Protein AF-A0A7U6QZ00-F1 (afdb_monomer_lite)

Radius of gyration: 19.32 Å; chains: 1; bounding box: 45×38×60 Å

Foldseek 3Di:
DDADDPVVCVVVVCVQLADQVNVVVVLLQHQDLVNNLVSVVSNQVVFHWDLLLVLVVLLPDDLVRQQVDWFWWFKAFPDPVLNVQGDRDTDIDGVSCSNVFKDFAAQPGWQQFDDPPPDGDTDGRRPPQWMKGFPVSRQTWHADPVRWIKGWIFIGRDPDPPDPGDRTTIMIITTDPVRSVVVSSVSSVSSNSSSNVVVVVCVVCVVVD

Organism: NCBI:txid157687

pLDDT: mean 84.58, std 12.13, range [50.31, 97.0]

Secondary structure (DSSP, 8-state):
-B---HHHHHHTHHHHHH-HHHHHHHHHHB-SHHHHHHHHHHHHHTT--EEHHHHHHHTT--HHHHHT-EEEEEEEESSHHHHTT-----EEEEHHHHHHSEEEPPTT-EEEEEETTTEEEEEETTSTTEEEEESSSS-EEEE-TTS-EEEEEEEEE---TT------EEEEEEEPHHHHHHHHHHHHHHHHHHHHHHHHHHHHTGGG-

Structure (mmCIF, N/CA/C/O backbone):
data_AF-A0A7U6QZ00-F1
#
_entry.id   AF-A0A7U6QZ00-F1
#
loop_
_atom_site.group_PDB
_atom_site.id
_atom_site.type_symbol
_atom_site.label_atom_id
_atom_site.label_alt_id
_atom_site.label_comp_id
_atom_site.label_asym_id
_atom_site.label_entity_id
_atom_site.label_seq_id
_atom_site.pdbx_PDB_ins_code
_atom_site.Cartn_x
_atom_site.Cartn_y
_atom_site.Cartn_z
_atom_site.occupancy
_atom_site.B_iso_or_equiv
_atom_site.auth_seq_id
_atom_site.auth_comp_id
_atom_site.auth_asym_id
_atom_site.auth_atom_id
_atom_site.pdbx_PDB_model_num
ATOM 1 N N . MET A 1 1 ? -17.679 3.542 19.101 1.00 57.22 1 MET A N 1
ATOM 2 C CA . MET A 1 1 ? -16.574 2.602 18.813 1.00 57.22 1 MET A CA 1
ATOM 3 C C . MET A 1 1 ? -17.171 1.221 18.667 1.00 57.22 1 MET A C 1
ATOM 5 O O . MET A 1 1 ? -18.033 0.890 19.473 1.00 57.22 1 MET A O 1
ATOM 9 N N . VAL A 1 2 ? -16.775 0.465 17.644 1.00 63.06 2 VAL A N 1
ATOM 10 C CA . VAL A 1 2 ? -17.360 -0.852 17.359 1.00 63.06 2 VAL A CA 1
ATOM 11 C C . VAL A 1 2 ? -16.279 -1.918 17.501 1.00 63.06 2 VAL A C 1
ATOM 13 O O . VAL A 1 2 ? -15.217 -1.818 16.888 1.00 63.06 2 VAL A O 1
ATOM 16 N N . GLN A 1 3 ? -16.546 -2.940 18.313 1.00 71.12 3 GLN A N 1
ATOM 17 C CA . GLN A 1 3 ? -15.776 -4.178 18.259 1.00 71.12 3 GLN A CA 1
ATOM 18 C C . GLN A 1 3 ? -16.223 -4.947 17.020 1.00 71.12 3 GLN A C 1
ATOM 20 O O . GLN A 1 3 ? -17.424 -5.104 16.791 1.00 71.12 3 GLN A O 1
ATOM 25 N N . LEU A 1 4 ? -15.275 -5.414 16.212 1.00 73.19 4 LEU A N 1
ATOM 26 C CA . LEU A 1 4 ? -15.616 -6.054 14.949 1.00 73.19 4 LEU A CA 1
ATOM 27 C C . LEU A 1 4 ? -16.419 -7.345 15.177 1.00 73.19 4 LEU A C 1
ATOM 29 O O . LEU A 1 4 ? -15.877 -8.342 15.661 1.00 73.19 4 LEU A O 1
ATOM 33 N N . ASN A 1 5 ? -17.696 -7.342 14.789 1.00 75.62 5 ASN A N 1
ATOM 34 C CA . ASN A 1 5 ? -18.523 -8.542 14.774 1.00 75.62 5 ASN A CA 1
ATOM 35 C C . ASN A 1 5 ? -18.329 -9.277 13.438 1.00 75.62 5 ASN A C 1
ATOM 37 O O . ASN A 1 5 ? -18.826 -8.853 12.395 1.00 75.62 5 ASN A O 1
ATOM 41 N N . VAL A 1 6 ? -17.575 -10.376 13.485 1.00 68.50 6 VAL A N 1
ATOM 42 C CA . VAL A 1 6 ? -17.212 -11.181 12.310 1.00 68.50 6 VAL A CA 1
ATOM 43 C C . VAL A 1 6 ? -18.435 -11.807 11.641 1.00 68.50 6 VAL A C 1
ATOM 45 O O . VAL A 1 6 ? -18.451 -11.910 10.417 1.00 68.50 6 VAL A O 1
ATOM 48 N N . ASP A 1 7 ? -19.461 -12.177 12.407 1.00 68.94 7 ASP A N 1
ATOM 49 C CA . ASP A 1 7 ? -20.672 -12.791 11.856 1.00 68.94 7 ASP A CA 1
ATOM 50 C C . ASP A 1 7 ? -21.498 -11.757 11.080 1.00 68.94 7 ASP A C 1
ATOM 52 O O . ASP A 1 7 ? -21.870 -12.002 9.934 1.00 68.94 7 ASP A O 1
ATOM 56 N N . TYR A 1 8 ? -21.649 -10.547 11.630 1.00 69.31 8 TYR A N 1
ATOM 57 C CA . TYR A 1 8 ? -22.293 -9.427 10.930 1.00 69.31 8 TYR A CA 1
ATOM 58 C C . TYR A 1 8 ? -21.548 -9.037 9.646 1.00 69.31 8 TYR A C 1
ATOM 60 O O . TYR A 1 8 ? -22.165 -8.818 8.604 1.00 69.31 8 TYR A O 1
ATOM 68 N N . LEU A 1 9 ? -20.212 -8.977 9.691 1.00 71.00 9 LEU A N 1
ATOM 69 C CA . LEU A 1 9 ? -19.425 -8.706 8.489 1.00 71.00 9 LEU A CA 1
ATOM 70 C C . LEU A 1 9 ? -19.499 -9.821 7.466 1.00 71.00 9 LEU A C 1
ATOM 72 O O . LEU A 1 9 ? -19.384 -9.538 6.285 1.00 71.00 9 LEU A O 1
ATOM 76 N N . ARG A 1 10 ? -19.665 -11.076 7.882 1.00 69.56 10 ARG A N 1
ATOM 77 C CA . ARG A 1 10 ? -19.811 -12.182 6.939 1.00 69.56 10 ARG A CA 1
ATOM 78 C C . ARG A 1 10 ? -21.130 -12.085 6.175 1.00 69.56 10 ARG A C 1
ATOM 80 O O . ARG A 1 10 ? -21.150 -12.388 4.986 1.00 69.56 10 ARG A O 1
ATOM 87 N N . GLU A 1 11 ? -22.194 -11.646 6.840 1.00 74.31 11 GLU A N 1
ATOM 88 C CA . GLU A 1 11 ? -23.520 -11.445 6.241 1.00 74.31 11 GLU A CA 1
ATOM 89 C C . GLU A 1 11 ? -23.586 -10.202 5.340 1.00 74.31 11 GLU A C 1
ATOM 91 O O . GLU A 1 11 ? -24.318 -10.209 4.356 1.00 74.31 11 GLU A O 1
ATOM 96 N N . ASN A 1 12 ? -22.767 -9.180 5.616 1.00 74.94 12 ASN A N 1
ATOM 97 C CA . ASN A 1 12 ? -22.705 -7.924 4.851 1.00 74.94 12 ASN A CA 1
ATOM 98 C C . ASN A 1 12 ? -21.363 -7.745 4.114 1.00 74.94 12 ASN A C 1
ATOM 100 O O . ASN A 1 12 ? -20.949 -6.630 3.799 1.00 74.94 12 ASN A O 1
ATOM 104 N N . ALA A 1 13 ? -20.651 -8.848 3.859 1.00 75.38 13 ALA A N 1
ATOM 105 C CA . ALA A 1 13 ? -19.271 -8.832 3.371 1.00 75.38 13 ALA A CA 1
ATOM 106 C C . ALA A 1 13 ? -19.144 -8.109 2.031 1.00 75.38 13 ALA A C 1
ATOM 108 O O . ALA A 1 13 ? -18.195 -7.366 1.815 1.00 75.38 13 ALA A O 1
ATOM 109 N N . GLU A 1 14 ? -20.110 -8.309 1.138 1.00 75.56 14 GLU A N 1
ATOM 110 C CA . GLU A 1 14 ? -20.106 -7.679 -0.178 1.00 75.56 14 GLU A CA 1
ATOM 111 C C . GLU A 1 14 ? -20.166 -6.150 -0.065 1.00 75.56 14 GLU A C 1
ATOM 113 O O . GLU A 1 14 ? -19.383 -5.464 -0.715 1.00 75.56 14 GLU A O 1
ATOM 118 N N . GLU A 1 15 ? -20.996 -5.615 0.832 1.00 79.12 15 GLU A N 1
ATOM 119 C CA . GLU A 1 15 ? -21.151 -4.173 1.032 1.00 79.12 15 GLU A CA 1
ATOM 120 C C . GLU A 1 15 ? -19.858 -3.502 1.522 1.00 79.12 15 GLU A C 1
ATOM 122 O O . GLU A 1 15 ? -19.472 -2.464 0.993 1.00 79.12 15 GLU A O 1
ATOM 127 N N . TYR A 1 16 ? -19.170 -4.095 2.501 1.00 79.81 16 TYR A N 1
ATOM 128 C CA . TYR A 1 16 ? -18.003 -3.474 3.144 1.00 79.81 16 TYR A CA 1
ATOM 129 C C . TYR A 1 16 ? -16.652 -3.902 2.556 1.00 79.81 16 TYR A C 1
ATOM 131 O O . TYR A 1 16 ? -15.640 -3.248 2.798 1.00 79.81 16 TYR A O 1
ATOM 139 N N . LEU A 1 17 ? -16.588 -5.015 1.819 1.00 85.00 17 LEU A N 1
ATOM 140 C CA . LEU A 1 17 ? -15.337 -5.537 1.253 1.00 85.00 17 LEU A CA 1
ATOM 141 C C . LEU A 1 17 ? -15.195 -5.297 -0.252 1.00 85.00 17 LEU A C 1
ATOM 143 O O . LEU A 1 17 ? -14.122 -5.574 -0.788 1.00 85.00 17 LEU A O 1
ATOM 147 N N . THR A 1 18 ? -16.213 -4.749 -0.923 1.00 82.25 18 THR A N 1
ATOM 148 C CA . THR A 1 18 ? -16.103 -4.333 -2.333 1.00 82.25 18 THR A CA 1
ATOM 149 C C . THR A 1 18 ? -16.066 -2.815 -2.496 1.00 82.25 18 THR A C 1
ATOM 151 O O . THR A 1 18 ? -15.237 -2.314 -3.252 1.00 82.25 18 THR A O 1
ATOM 154 N N . ASP A 1 19 ? -16.852 -2.078 -1.712 1.00 88.75 19 ASP A N 1
ATOM 155 C CA . ASP A 1 19 ? -16.889 -0.613 -1.711 1.00 88.75 19 ASP A CA 1
ATOM 156 C C . ASP A 1 19 ? -15.707 -0.035 -0.908 1.00 88.75 19 ASP A C 1
ATOM 158 O O . ASP A 1 19 ? -15.452 -0.468 0.218 1.00 88.75 19 ASP A O 1
ATOM 162 N N . ASP A 1 20 ? -14.930 0.877 -1.498 1.00 88.69 20 ASP A N 1
ATOM 163 C CA . ASP A 1 20 ? -13.754 1.476 -0.846 1.00 88.69 20 ASP A CA 1
ATOM 164 C C . ASP A 1 20 ? -14.140 2.485 0.248 1.00 88.69 20 ASP A C 1
ATOM 166 O O . ASP A 1 20 ? -13.472 2.556 1.281 1.00 88.69 20 ASP A O 1
ATOM 170 N N . GLU A 1 21 ? -15.229 3.236 0.064 1.00 91.00 21 GLU A N 1
ATOM 171 C CA . GLU A 1 21 ? -15.686 4.246 1.021 1.00 91.00 21 GLU A CA 1
ATOM 172 C C . GLU A 1 21 ? -16.219 3.571 2.284 1.00 91.00 21 GLU A C 1
ATOM 174 O O . GLU A 1 21 ? -15.760 3.865 3.391 1.00 91.00 21 GLU A O 1
ATOM 179 N N . LYS A 1 22 ? -17.101 2.576 2.122 1.00 91.38 22 LYS A N 1
ATOM 180 C CA . LYS A 1 22 ? -17.639 1.802 3.253 1.00 91.38 22 LYS A CA 1
ATOM 181 C C . LYS A 1 22 ? -16.560 0.996 3.963 1.00 91.38 22 LYS A C 1
ATOM 183 O O . LYS A 1 22 ? -16.593 0.864 5.188 1.00 91.38 22 LYS A O 1
ATOM 188 N N . PHE A 1 23 ? -15.589 0.467 3.216 1.00 93.81 23 PHE A N 1
ATOM 189 C CA . PHE A 1 23 ? -14.427 -0.197 3.799 1.00 93.81 23 PHE A CA 1
ATOM 190 C C . PHE A 1 23 ? -13.646 0.749 4.712 1.00 93.81 23 PHE A C 1
ATOM 192 O O . PHE A 1 23 ? -13.357 0.389 5.853 1.00 93.81 23 PHE A O 1
ATOM 199 N N . MET A 1 24 ? -13.323 1.953 4.230 1.00 94.56 24 MET A N 1
ATOM 200 C CA . MET A 1 24 ? -12.578 2.949 5.000 1.00 94.56 24 MET A CA 1
ATOM 201 C C . MET A 1 24 ? -13.379 3.432 6.213 1.00 94.56 24 MET A C 1
ATOM 203 O O . MET A 1 24 ? -12.833 3.486 7.315 1.00 94.56 24 MET A O 1
ATOM 207 N N . GLU A 1 25 ? -14.679 3.700 6.059 1.00 92.44 25 GLU A N 1
ATOM 208 C CA . GLU A 1 25 ? -15.564 4.067 7.172 1.00 92.44 25 GLU A CA 1
ATOM 209 C C . GLU A 1 25 ? -15.534 3.006 8.281 1.00 92.44 25 GLU A C 1
ATOM 211 O O . GLU A 1 25 ? -15.294 3.315 9.455 1.00 92.44 25 GLU A O 1
ATOM 216 N N . LEU A 1 26 ? -15.706 1.736 7.907 1.00 92.56 26 LEU A N 1
ATOM 217 C CA . LEU A 1 26 ? -15.643 0.626 8.845 1.00 92.56 26 LEU A CA 1
ATOM 218 C C . LEU A 1 26 ? -14.251 0.513 9.480 1.00 92.56 26 LEU A C 1
ATOM 220 O O . LEU A 1 26 ? -14.158 0.387 10.702 1.00 92.56 26 LEU A O 1
ATOM 224 N N . LEU A 1 27 ? -13.179 0.604 8.688 1.00 94.62 27 LEU A N 1
ATOM 225 C CA . LEU A 1 27 ? -11.790 0.511 9.146 1.00 94.62 27 LEU A CA 1
ATOM 226 C C . LEU A 1 27 ? -11.483 1.529 10.253 1.00 94.62 27 LEU A C 1
ATOM 228 O O . LEU A 1 27 ? -10.880 1.165 11.265 1.00 94.62 27 LEU A O 1
ATOM 232 N N . TYR A 1 28 ? -11.962 2.769 10.113 1.00 93.06 28 TYR A N 1
ATOM 233 C CA . TYR A 1 28 ? -11.775 3.832 11.109 1.00 93.06 28 TYR A CA 1
ATOM 234 C C . TYR A 1 28 ? -12.788 3.804 12.270 1.00 93.06 28 TYR A C 1
ATOM 236 O O . TYR A 1 28 ? -12.659 4.563 13.234 1.00 93.06 28 TYR A O 1
ATOM 244 N N . SER A 1 29 ? -13.788 2.918 12.225 1.00 90.38 29 SER A N 1
ATOM 245 C CA . SER A 1 29 ? -14.754 2.713 13.317 1.00 90.38 29 SER A CA 1
ATOM 246 C C . SER A 1 29 ? -14.315 1.660 14.348 1.00 90.38 29 SER A C 1
ATOM 248 O O . SER A 1 29 ? -14.825 1.647 15.481 1.00 90.38 29 SER A O 1
ATOM 250 N N . ILE A 1 30 ? -13.371 0.790 13.962 1.00 91.38 30 ILE A N 1
ATOM 251 C CA . ILE A 1 30 ? -12.906 -0.345 14.763 1.00 91.38 30 ILE A CA 1
ATOM 252 C C . ILE A 1 30 ? -12.019 0.133 15.909 1.00 91.38 30 ILE A C 1
ATOM 254 O O . ILE A 1 30 ? -11.027 0.831 15.708 1.00 91.38 30 ILE A O 1
ATOM 258 N N . SER A 1 31 ? -12.349 -0.291 17.124 1.00 87.50 31 SER A N 1
ATOM 259 C CA . SER A 1 31 ? -11.638 0.142 18.329 1.00 87.50 31 SER A CA 1
ATOM 260 C C . SER A 1 31 ? -10.407 -0.676 18.681 1.00 87.50 31 SER A C 1
ATOM 262 O O . SER A 1 31 ? -9.592 -0.210 19.466 1.00 87.50 31 SER A O 1
ATOM 264 N N . ASP A 1 32 ? -10.292 -1.904 18.179 1.00 91.00 32 ASP A N 1
ATOM 265 C CA . ASP A 1 32 ? -9.242 -2.832 18.582 1.00 91.00 32 ASP A CA 1
ATOM 266 C C . ASP A 1 32 ? -8.341 -3.243 17.413 1.00 91.00 32 ASP A C 1
ATOM 268 O O . ASP A 1 32 ? -8.775 -3.441 16.276 1.00 91.00 32 ASP A O 1
ATOM 272 N N . ARG A 1 33 ? -7.053 -3.412 17.718 1.00 94.62 33 ARG A N 1
ATOM 273 C CA . ARG A 1 33 ? -6.019 -3.784 16.748 1.00 94.62 33 ARG A CA 1
ATOM 274 C C . ARG A 1 33 ? -6.332 -5.094 16.011 1.00 94.62 33 ARG A C 1
ATOM 276 O O . ARG A 1 33 ? -6.051 -5.213 14.821 1.00 94.62 33 ARG A O 1
ATOM 283 N N . SER A 1 34 ? -6.916 -6.077 16.706 1.00 93.44 34 SER A N 1
ATOM 284 C CA . SER A 1 34 ? -7.238 -7.386 16.118 1.00 93.44 34 SER A CA 1
ATOM 285 C C . SER A 1 34 ? -8.376 -7.289 15.101 1.00 93.44 34 SER A C 1
ATOM 287 O O . SER A 1 34 ? -8.338 -7.964 14.074 1.00 93.44 34 SER A O 1
ATOM 289 N N . GLY A 1 35 ? -9.370 -6.438 15.349 1.00 93.12 35 GLY A N 1
ATOM 290 C CA . GLY A 1 35 ? -10.429 -6.119 14.401 1.00 93.12 35 GLY A CA 1
ATOM 291 C C . GLY A 1 35 ? -9.871 -5.500 13.121 1.00 93.12 35 GLY A C 1
ATOM 292 O O . GLY A 1 35 ? -10.202 -5.969 12.035 1.00 93.12 35 GLY A O 1
ATOM 293 N N . ILE A 1 36 ? -8.961 -4.526 13.236 1.00 95.62 36 ILE A N 1
ATOM 294 C CA . ILE A 1 36 ? -8.294 -3.900 12.078 1.00 95.62 36 ILE A CA 1
ATOM 295 C C . ILE A 1 36 ? -7.559 -4.963 11.253 1.00 95.62 36 ILE A C 1
ATOM 297 O O . ILE A 1 36 ? -7.750 -5.060 10.041 1.00 95.62 36 ILE A O 1
ATOM 301 N N . GLU A 1 37 ? -6.772 -5.816 11.912 1.00 95.88 37 GLU A N 1
ATOM 302 C CA . GLU A 1 37 ? -6.063 -6.919 11.259 1.00 95.88 37 GLU A CA 1
ATOM 303 C C . GLU A 1 37 ? -7.018 -7.871 10.520 1.00 95.88 37 GLU A C 1
ATOM 305 O O . GLU A 1 37 ? -6.770 -8.240 9.369 1.00 95.88 37 GLU A O 1
ATOM 310 N N . LYS A 1 38 ? -8.120 -8.274 11.165 1.00 93.44 38 LYS A N 1
ATOM 311 C CA . LYS A 1 38 ? -9.126 -9.165 10.569 1.00 93.44 38 LYS A CA 1
ATOM 312 C C . LYS A 1 38 ? -9.790 -8.530 9.353 1.00 93.44 38 LYS A C 1
ATOM 314 O O . LYS A 1 38 ? -9.920 -9.207 8.336 1.00 93.44 38 LYS A O 1
ATOM 319 N N . LEU A 1 39 ? -10.171 -7.256 9.437 1.00 93.94 39 LEU A N 1
ATOM 320 C CA . LEU A 1 39 ? -10.816 -6.551 8.333 1.00 93.94 39 LEU A CA 1
ATOM 321 C C . LEU A 1 39 ? -9.873 -6.414 7.129 1.00 93.94 39 LEU A C 1
ATOM 323 O O . LEU A 1 39 ? -10.275 -6.719 6.008 1.00 93.94 39 LEU A O 1
ATOM 327 N N . LEU A 1 40 ? -8.606 -6.049 7.353 1.00 95.06 40 LEU A N 1
ATOM 328 C CA . LEU A 1 40 ? -7.596 -5.994 6.290 1.00 95.06 40 LEU A CA 1
ATOM 329 C C . LEU A 1 40 ? -7.418 -7.363 5.618 1.00 95.06 40 LEU A C 1
ATOM 331 O O . LEU A 1 40 ? -7.437 -7.461 4.392 1.00 95.06 40 LEU A O 1
ATOM 335 N N . LYS A 1 41 ? -7.307 -8.439 6.408 1.00 92.31 41 LYS A N 1
ATOM 336 C CA . LYS A 1 41 ? -7.224 -9.814 5.886 1.00 92.31 41 LYS A CA 1
ATOM 337 C C . LYS A 1 41 ? -8.447 -10.184 5.048 1.00 92.31 41 LYS A C 1
ATOM 339 O O . LYS A 1 41 ? -8.287 -10.749 3.970 1.00 92.31 41 LYS A O 1
ATOM 344 N N . MET A 1 42 ? -9.652 -9.862 5.518 1.00 91.12 42 MET A N 1
ATOM 345 C CA . MET A 1 42 ? -10.892 -10.112 4.777 1.00 91.12 42 MET A CA 1
ATOM 346 C C . MET A 1 42 ? -10.927 -9.343 3.455 1.00 91.12 42 MET A C 1
ATOM 348 O O . MET A 1 42 ? -11.224 -9.949 2.427 1.00 91.12 42 MET A O 1
ATOM 352 N N . ARG A 1 43 ? -10.549 -8.056 3.457 1.00 92.69 43 ARG A N 1
ATOM 353 C CA . ARG A 1 43 ? -10.457 -7.234 2.239 1.00 92.69 43 ARG A CA 1
ATOM 354 C C . ARG A 1 43 ? -9.531 -7.890 1.220 1.00 92.69 43 ARG A C 1
ATOM 356 O O . ARG A 1 43 ? -9.965 -8.169 0.107 1.00 92.69 43 ARG A O 1
ATOM 363 N N . PHE A 1 44 ? -8.321 -8.264 1.630 1.00 92.25 44 PHE A N 1
ATOM 364 C CA . PHE A 1 44 ? -7.371 -8.949 0.754 1.00 92.25 44 PHE A CA 1
ATOM 365 C C . PHE A 1 44 ? -7.895 -10.288 0.213 1.00 92.25 44 PHE A C 1
ATOM 367 O O . PHE A 1 44 ? -7.816 -10.532 -0.989 1.00 92.25 44 PHE A O 1
ATOM 374 N N . ILE A 1 45 ? -8.456 -11.151 1.068 1.00 89.38 45 ILE A N 1
ATOM 375 C CA . ILE A 1 45 ? -8.958 -12.480 0.664 1.00 89.38 45 ILE A CA 1
ATOM 376 C C . ILE A 1 45 ? -10.160 -12.367 -0.285 1.00 89.38 45 ILE A C 1
ATOM 378 O O . ILE A 1 45 ? -10.305 -13.194 -1.183 1.00 89.38 45 ILE A O 1
ATOM 382 N N . SER A 1 46 ? -10.993 -11.336 -0.124 1.00 88.88 46 SER A N 1
ATOM 383 C CA . SER A 1 46 ? -12.108 -11.045 -1.036 1.00 88.88 46 SER A CA 1
ATOM 384 C C . SER A 1 46 ? -11.666 -10.494 -2.402 1.00 88.88 46 SER A C 1
ATOM 386 O O . SER A 1 46 ? -12.490 -10.346 -3.299 1.00 88.88 46 SER A O 1
ATOM 388 N N . GLY A 1 47 ? -10.370 -10.207 -2.582 1.00 88.94 47 GLY A N 1
ATOM 389 C CA . GLY A 1 47 ? -9.819 -9.585 -3.789 1.00 88.94 47 GLY A CA 1
ATOM 390 C C . GLY A 1 47 ? -9.915 -8.057 -3.804 1.00 88.94 47 GLY A C 1
ATOM 391 O O . GLY A 1 47 ? -9.481 -7.433 -4.775 1.00 88.94 47 GLY A O 1
ATOM 392 N N . GLY A 1 48 ? -10.448 -7.458 -2.737 1.00 91.06 48 GLY A N 1
ATOM 393 C CA . GLY A 1 48 ? -10.488 -6.017 -2.538 1.00 91.06 48 GLY A CA 1
ATOM 394 C C . GLY A 1 48 ? -9.089 -5.424 -2.367 1.00 91.06 48 GLY A C 1
ATOM 395 O O . GLY A 1 48 ? -8.174 -6.052 -1.827 1.00 91.06 48 GLY A O 1
ATOM 396 N N . ALA A 1 49 ? -8.927 -4.190 -2.836 1.00 93.69 49 ALA A N 1
ATOM 397 C CA . ALA A 1 49 ? -7.709 -3.423 -2.632 1.00 93.69 49 ALA A CA 1
ATOM 398 C C . ALA A 1 49 ? -7.708 -2.733 -1.263 1.00 93.69 49 ALA A C 1
ATOM 400 O O . ALA A 1 49 ? -8.769 -2.413 -0.728 1.00 93.69 49 ALA A O 1
ATOM 401 N N . VAL A 1 50 ? -6.518 -2.481 -0.719 1.00 96.12 50 VAL A N 1
ATOM 402 C CA . VAL A 1 50 ? -6.331 -1.599 0.440 1.00 96.12 50 VAL A CA 1
ATOM 403 C C . VAL A 1 50 ? -5.662 -0.302 -0.045 1.00 96.12 50 VAL A C 1
ATOM 405 O O . VAL A 1 50 ? -4.508 -0.367 -0.487 1.00 96.12 50 VAL A O 1
ATOM 408 N N . PRO A 1 51 ? -6.343 0.861 0.013 1.00 95.81 51 PRO A N 1
ATOM 409 C CA . PRO A 1 51 ? -5.841 2.123 -0.534 1.00 95.81 51 PRO A CA 1
ATOM 410 C C . PRO A 1 51 ? -4.794 2.748 0.399 1.00 95.81 51 PRO A C 1
ATOM 412 O O . PRO A 1 51 ? -5.094 3.579 1.258 1.00 95.81 51 PRO A O 1
ATOM 415 N N . LEU A 1 52 ? -3.535 2.320 0.260 1.00 97.00 52 LEU A N 1
ATOM 416 C CA . LEU A 1 52 ? -2.460 2.667 1.193 1.00 97.00 52 LEU A CA 1
ATOM 417 C C . LEU A 1 52 ? -2.279 4.179 1.337 1.00 97.00 52 LEU A C 1
ATOM 419 O O . LEU A 1 52 ? -2.149 4.670 2.455 1.00 97.00 52 LEU A O 1
ATOM 423 N N . ARG A 1 53 ? -2.273 4.931 0.231 1.00 96.19 53 ARG A N 1
ATOM 424 C CA . ARG A 1 53 ? -2.039 6.380 0.280 1.00 96.19 53 ARG A CA 1
ATOM 425 C C . ARG A 1 53 ? -3.137 7.112 1.041 1.00 96.19 53 ARG A C 1
ATOM 427 O O . ARG A 1 53 ? -2.832 8.048 1.777 1.00 96.19 53 ARG A O 1
ATOM 434 N N . ASP A 1 54 ? -4.381 6.689 0.874 1.00 95.88 54 ASP A N 1
ATOM 435 C CA . ASP A 1 54 ? -5.515 7.316 1.549 1.00 95.88 54 ASP A CA 1
ATOM 436 C C . ASP A 1 54 ? -5.472 7.014 3.045 1.00 95.88 54 ASP A C 1
ATOM 438 O O . ASP A 1 54 ? -5.621 7.926 3.854 1.00 95.88 54 ASP A O 1
ATOM 442 N N . ILE A 1 55 ? -5.105 5.781 3.418 1.00 96.44 55 ILE A N 1
ATOM 443 C CA . ILE A 1 55 ? -4.845 5.435 4.819 1.00 96.44 55 ILE A CA 1
ATOM 444 C C . ILE A 1 55 ? -3.760 6.337 5.413 1.00 96.44 55 ILE A C 1
ATOM 446 O O . ILE A 1 55 ? -3.952 6.894 6.492 1.00 96.44 55 ILE A O 1
ATOM 450 N N . LEU A 1 56 ? -2.631 6.526 4.717 1.00 96.12 56 LEU A N 1
ATOM 451 C CA . LEU A 1 56 ? -1.551 7.391 5.205 1.00 96.12 56 LEU A CA 1
ATOM 452 C C . LEU A 1 56 ? -2.034 8.833 5.429 1.00 96.12 56 LEU A C 1
ATOM 454 O O . LEU A 1 56 ? -1.682 9.430 6.448 1.00 96.12 56 LEU A O 1
ATOM 458 N N . LYS A 1 57 ? -2.865 9.378 4.531 1.00 94.94 57 LYS A N 1
ATOM 459 C CA . LYS A 1 57 ? -3.419 10.741 4.645 1.00 94.94 57 LYS A CA 1
ATOM 460 C C . LYS A 1 57 ? -4.320 10.931 5.859 1.00 94.94 57 LYS A C 1
ATOM 462 O O . LYS A 1 57 ? -4.304 11.999 6.464 1.00 94.94 57 LYS A O 1
ATOM 467 N N . GLU A 1 58 ? -5.042 9.893 6.255 1.00 93.00 58 GLU A N 1
ATOM 468 C CA . GLU A 1 58 ? -5.911 9.938 7.429 1.00 93.00 58 GLU A CA 1
ATOM 469 C C . GLU A 1 58 ? -5.137 9.859 8.752 1.00 93.00 58 GLU A C 1
ATOM 471 O O . GLU A 1 58 ? -5.649 10.253 9.793 1.00 93.00 58 GLU A O 1
ATOM 476 N N . THR A 1 59 ? -3.892 9.378 8.766 1.00 84.12 59 THR A N 1
ATOM 477 C CA . THR A 1 59 ? -3.191 9.031 10.023 1.00 84.12 59 THR A CA 1
ATOM 478 C C . THR A 1 59 ? -2.572 10.211 10.775 1.00 84.12 59 THR A C 1
ATOM 480 O O . THR A 1 59 ? -1.976 10.021 11.836 1.00 84.12 59 THR A O 1
ATOM 483 N N . TRP A 1 60 ? -2.739 11.433 10.252 1.00 86.06 60 TRP A N 1
ATOM 484 C CA . TRP A 1 60 ? -2.191 12.691 10.786 1.00 86.06 60 TRP A CA 1
ATOM 485 C C . TRP A 1 60 ? -0.664 12.708 10.970 1.00 86.06 60 TRP A C 1
ATOM 487 O O . TRP A 1 60 ? -0.141 13.605 11.629 1.00 86.06 60 TRP A O 1
ATOM 497 N N . LYS A 1 61 ? 0.055 11.734 10.401 1.00 92.69 61 LYS A N 1
ATOM 498 C CA . LYS A 1 61 ? 1.519 11.702 10.405 1.00 92.69 61 LYS A CA 1
ATOM 499 C C . LYS A 1 61 ? 2.073 12.715 9.414 1.00 92.69 61 LYS A C 1
ATOM 501 O O . LYS A 1 61 ? 1.527 12.893 8.323 1.00 92.69 61 LYS A O 1
ATOM 506 N N . THR A 1 62 ? 3.187 13.343 9.764 1.00 94.19 62 THR A N 1
ATOM 507 C CA . THR A 1 62 ? 3.913 14.202 8.831 1.00 94.19 62 THR A CA 1
ATOM 508 C C . THR A 1 62 ? 4.675 13.375 7.800 1.00 94.19 62 THR A C 1
ATOM 510 O O . THR A 1 62 ? 4.959 12.186 7.980 1.00 94.19 62 THR A O 1
ATOM 513 N N . LYS A 1 63 ? 5.065 14.027 6.703 1.00 94.06 63 LYS A N 1
ATOM 514 C CA . LYS A 1 63 ? 5.929 13.421 5.687 1.00 94.06 63 LYS A CA 1
ATOM 515 C C . LYS A 1 63 ? 7.243 12.918 6.292 1.00 94.06 63 LYS A C 1
ATOM 517 O O . LYS A 1 63 ? 7.725 11.855 5.907 1.00 94.06 63 LYS A O 1
ATOM 522 N N . GLU A 1 64 ? 7.820 13.672 7.223 1.00 94.75 64 GLU A N 1
ATOM 523 C CA . GLU A 1 64 ? 9.080 13.347 7.892 1.00 94.75 64 GLU A CA 1
ATOM 524 C C . GLU A 1 64 ? 8.935 12.111 8.782 1.00 94.75 64 GLU A C 1
ATOM 526 O O . GLU A 1 64 ? 9.799 11.237 8.754 1.00 94.75 64 GLU A O 1
ATOM 531 N N . GLU A 1 65 ? 7.826 11.991 9.519 1.00 94.81 65 GLU A N 1
ATOM 532 C CA . GLU A 1 65 ? 7.520 10.786 10.297 1.00 94.81 65 GLU A CA 1
ATOM 533 C C . GLU A 1 65 ? 7.387 9.564 9.380 1.00 94.81 65 GLU A C 1
ATOM 535 O O . GLU A 1 65 ? 7.997 8.525 9.634 1.00 94.81 65 GLU A O 1
ATOM 540 N N . LEU A 1 66 ? 6.655 9.706 8.270 1.00 95.50 66 LEU A N 1
ATOM 541 C CA . LEU A 1 66 ? 6.450 8.639 7.287 1.00 95.50 66 LEU A CA 1
ATOM 542 C C . LEU A 1 66 ? 7.729 8.256 6.528 1.00 95.50 66 LEU A C 1
ATOM 544 O O . LEU A 1 66 ? 7.845 7.126 6.061 1.00 95.50 66 LEU A O 1
ATOM 548 N N . ALA A 1 67 ? 8.715 9.147 6.415 1.00 95.00 67 ALA A N 1
ATOM 549 C CA . ALA A 1 67 ? 9.986 8.844 5.753 1.00 95.00 67 ALA A CA 1
ATOM 550 C C . ALA A 1 67 ? 10.824 7.794 6.508 1.00 95.00 67 ALA A C 1
ATOM 552 O O . ALA A 1 67 ? 11.656 7.120 5.895 1.00 95.00 67 ALA A O 1
ATOM 553 N N . ASN A 1 68 ? 10.590 7.631 7.815 1.00 93.12 68 ASN A N 1
ATOM 554 C CA . ASN A 1 68 ? 11.281 6.645 8.650 1.00 93.12 68 ASN A CA 1
ATOM 555 C C . ASN A 1 68 ? 10.727 5.223 8.488 1.00 93.12 68 ASN A C 1
ATOM 557 O O . ASN A 1 68 ? 11.400 4.260 8.852 1.00 93.12 68 ASN A O 1
ATOM 561 N N . TYR A 1 69 ? 9.527 5.082 7.922 1.00 92.75 69 TYR A N 1
ATOM 562 C CA . TYR A 1 69 ? 8.910 3.790 7.651 1.00 92.75 69 TYR A CA 1
ATOM 563 C C . TYR A 1 69 ? 9.109 3.422 6.189 1.00 92.75 69 TYR A C 1
ATOM 565 O O . TYR A 1 69 ? 8.754 4.178 5.284 1.00 92.75 69 TYR A O 1
ATOM 573 N N . LYS A 1 70 ? 9.686 2.247 5.954 1.00 94.25 70 LYS A N 1
ATOM 574 C CA . LYS A 1 70 ? 10.002 1.748 4.619 1.00 94.25 70 LYS A CA 1
ATOM 575 C C . LYS A 1 70 ? 9.578 0.296 4.514 1.00 94.25 70 LYS A C 1
ATOM 577 O O . LYS A 1 70 ? 9.737 -0.435 5.487 1.00 94.25 70 LYS A O 1
ATOM 582 N N . PHE A 1 71 ? 9.114 -0.115 3.339 1.00 92.56 71 PHE A N 1
ATOM 583 C CA . PHE A 1 71 ? 9.029 -1.536 3.014 1.00 92.56 71 PHE A CA 1
ATOM 584 C C . PHE A 1 71 ? 10.024 -1.905 1.925 1.00 92.56 71 PHE A C 1
ATOM 586 O O . PHE A 1 71 ? 10.373 -1.094 1.059 1.00 92.56 71 PHE A O 1
ATOM 593 N N . LYS A 1 72 ? 10.470 -3.153 1.971 1.00 94.56 72 LYS A N 1
ATOM 594 C CA . LYS A 1 72 ? 11.310 -3.758 0.950 1.00 94.56 72 LYS A CA 1
ATOM 595 C C . LYS A 1 72 ? 10.449 -4.358 -0.141 1.00 94.56 72 LYS A C 1
ATOM 597 O O . LYS A 1 72 ? 9.452 -5.013 0.143 1.00 94.56 72 LYS A O 1
ATOM 602 N N . PHE A 1 73 ? 10.839 -4.168 -1.390 1.00 93.12 73 PHE A N 1
ATOM 603 C CA . PHE A 1 73 ? 10.113 -4.717 -2.526 1.00 93.12 73 PHE A CA 1
ATOM 604 C C . PHE A 1 73 ? 11.053 -5.044 -3.688 1.00 93.12 73 PHE A C 1
ATOM 606 O O . PHE A 1 73 ? 12.197 -4.592 -3.732 1.00 93.12 73 PHE A O 1
ATOM 613 N N . ARG A 1 74 ? 10.551 -5.824 -4.643 1.00 92.31 74 ARG A N 1
ATOM 614 C CA . ARG A 1 74 ? 11.158 -6.032 -5.964 1.00 92.31 74 ARG A CA 1
ATOM 615 C C . ARG A 1 74 ? 10.207 -5.534 -7.040 1.00 92.31 74 ARG A C 1
ATOM 617 O O . ARG A 1 74 ? 8.991 -5.682 -6.893 1.00 92.31 74 ARG A O 1
ATOM 624 N N . LYS A 1 75 ? 10.748 -4.959 -8.116 1.00 89.75 75 LYS A N 1
ATOM 625 C CA . LYS A 1 75 ? 9.947 -4.543 -9.274 1.00 89.75 75 LYS A CA 1
ATOM 626 C C . LYS A 1 75 ? 9.962 -5.617 -10.355 1.00 89.75 75 LYS A C 1
ATOM 628 O O . LYS A 1 75 ? 11.010 -6.186 -10.646 1.00 89.75 75 LYS A O 1
ATOM 633 N N . TYR A 1 76 ? 8.808 -5.809 -10.974 1.00 89.31 76 TYR A N 1
ATOM 634 C CA . TYR A 1 76 ? 8.598 -6.693 -12.113 1.00 89.31 76 TYR A CA 1
ATOM 635 C C . TYR A 1 76 ? 7.934 -5.905 -13.238 1.00 89.31 76 TYR A C 1
ATOM 637 O O . TYR A 1 76 ? 7.050 -5.096 -12.958 1.00 89.31 76 TYR A O 1
ATOM 645 N N . GLY A 1 77 ? 8.377 -6.088 -14.477 1.00 87.62 77 GLY A N 1
ATOM 646 C CA . GLY A 1 77 ? 7.768 -5.485 -15.657 1.00 87.62 77 GLY A CA 1
ATOM 647 C C . GLY A 1 77 ? 6.541 -6.281 -16.090 1.00 87.62 77 GLY A C 1
ATOM 648 O O . GLY A 1 77 ? 6.571 -7.510 -16.159 1.00 87.62 77 GLY A O 1
ATOM 649 N N . ASP A 1 78 ? 5.442 -5.600 -16.398 1.00 85.62 78 ASP A N 1
ATOM 650 C CA . ASP A 1 78 ? 4.201 -6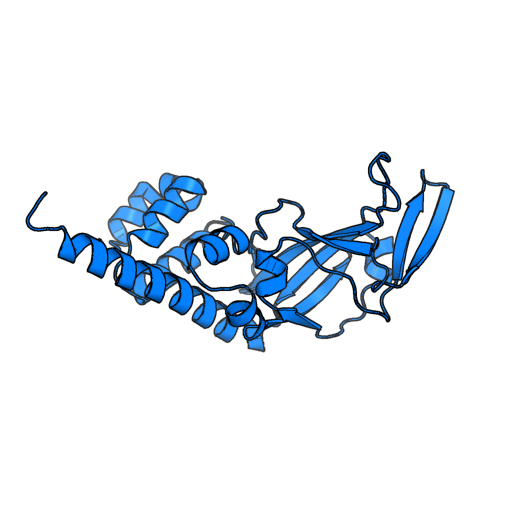.285 -16.763 1.00 85.62 78 ASP A CA 1
ATOM 651 C C . ASP A 1 78 ? 4.221 -6.751 -18.238 1.00 85.62 78 ASP A C 1
ATOM 653 O O . ASP A 1 78 ? 3.665 -7.804 -18.568 1.00 85.62 78 ASP A O 1
ATOM 657 N N . LYS A 1 79 ? 4.900 -6.018 -19.129 1.00 83.12 79 LYS A N 1
ATOM 658 C CA . LYS A 1 79 ? 5.049 -6.307 -20.569 1.00 83.12 79 LYS A CA 1
ATOM 659 C C . LYS A 1 79 ? 6.437 -6.859 -20.926 1.00 83.12 79 LYS A C 1
ATOM 661 O O . LYS A 1 79 ? 7.387 -6.648 -20.181 1.00 83.12 79 LYS A O 1
ATOM 666 N N . PRO A 1 80 ? 6.603 -7.536 -22.082 1.00 78.75 80 PRO A N 1
ATOM 667 C CA . PRO A 1 80 ? 7.881 -8.143 -22.474 1.00 78.75 80 PRO A CA 1
ATOM 668 C C . PRO A 1 80 ? 9.091 -7.197 -22.456 1.00 78.75 80 PRO A C 1
ATOM 670 O O . PRO A 1 80 ? 10.121 -7.558 -21.905 1.00 78.75 80 PRO A O 1
ATOM 673 N N . ASN A 1 81 ? 8.955 -5.982 -22.988 1.00 72.88 81 ASN A N 1
ATOM 674 C CA . ASN A 1 81 ? 10.013 -4.966 -22.974 1.00 72.88 81 ASN A CA 1
ATOM 675 C C . ASN A 1 81 ? 10.312 -4.441 -21.558 1.00 72.88 81 ASN A C 1
ATOM 677 O O . ASN A 1 81 ? 11.450 -4.136 -21.227 1.00 72.88 81 ASN A O 1
ATOM 681 N N . GLU A 1 82 ? 9.301 -4.363 -20.694 1.00 76.94 82 GLU A N 1
ATOM 682 C CA . GLU A 1 82 ? 9.469 -3.957 -19.296 1.00 76.94 82 GLU A CA 1
ATOM 683 C C . GLU A 1 82 ? 10.159 -5.060 -18.480 1.00 76.94 82 GLU A C 1
ATOM 685 O O . GLU A 1 82 ? 10.938 -4.750 -17.577 1.00 76.94 82 GLU A O 1
ATOM 690 N N . LYS A 1 83 ? 9.928 -6.338 -18.819 1.00 77.19 83 LYS A N 1
ATOM 691 C CA . LYS A 1 83 ? 10.594 -7.492 -18.190 1.00 77.19 83 LYS A CA 1
ATOM 692 C C . LYS A 1 83 ? 12.106 -7.481 -18.384 1.00 77.19 83 LYS A C 1
ATOM 694 O O . LYS A 1 83 ? 12.830 -7.909 -17.497 1.00 77.19 83 LYS A O 1
ATOM 699 N N . GLU A 1 84 ? 12.596 -6.937 -19.496 1.00 71.31 84 GLU A N 1
ATOM 700 C CA . GLU A 1 84 ? 14.039 -6.748 -19.722 1.00 71.31 84 GLU A CA 1
ATOM 701 C C . GLU A 1 84 ? 14.671 -5.771 -18.718 1.00 71.31 84 GLU A C 1
ATOM 703 O O . GLU A 1 84 ? 15.884 -5.777 -18.520 1.00 71.31 84 GLU A O 1
ATOM 708 N N . THR A 1 85 ? 13.854 -4.946 -18.056 1.00 70.38 85 THR A N 1
ATOM 709 C CA . THR A 1 85 ? 14.298 -4.004 -17.020 1.00 70.38 85 THR A CA 1
ATOM 710 C C . THR A 1 85 ? 14.162 -4.565 -15.600 1.00 70.38 85 THR A C 1
ATOM 712 O O . THR A 1 85 ? 14.418 -3.840 -14.632 1.00 70.38 85 THR A O 1
ATOM 715 N N . GLU A 1 86 ? 13.708 -5.812 -15.444 1.00 77.81 86 GLU A N 1
ATOM 716 C CA . GLU A 1 86 ? 13.697 -6.506 -14.158 1.00 77.81 86 GLU A CA 1
ATOM 717 C C . GLU A 1 86 ? 15.124 -6.788 -13.711 1.00 77.81 86 GLU A C 1
ATOM 719 O O . GLU A 1 86 ? 15.913 -7.404 -14.421 1.00 77.81 86 GLU A O 1
ATOM 724 N N . ASP A 1 87 ? 15.453 -6.342 -12.507 1.00 73.75 87 ASP A N 1
ATOM 725 C CA . ASP A 1 87 ? 16.802 -6.456 -11.960 1.00 73.75 87 ASP A CA 1
ATOM 726 C C . ASP A 1 87 ? 16.874 -7.399 -10.748 1.00 73.75 87 ASP A C 1
ATOM 728 O O . ASP A 1 87 ? 17.965 -7.715 -10.277 1.00 73.75 87 ASP A O 1
ATOM 732 N N . ASN A 1 88 ? 15.722 -7.876 -10.251 1.00 80.62 88 ASN A N 1
ATOM 733 C CA . ASN A 1 88 ? 15.596 -8.678 -9.028 1.00 80.62 88 ASN A CA 1
ATOM 734 C C . ASN A 1 88 ? 16.252 -8.018 -7.790 1.00 80.62 88 ASN A C 1
ATOM 736 O O . ASN A 1 88 ? 16.575 -8.688 -6.803 1.00 80.62 88 ASN A O 1
ATOM 740 N N . ILE A 1 89 ? 16.452 -6.697 -7.824 1.00 87.81 89 ILE A N 1
ATOM 741 C CA . ILE A 1 89 ? 17.063 -5.935 -6.739 1.00 87.81 89 ILE A CA 1
ATOM 742 C C . ILE A 1 89 ? 15.999 -5.662 -5.679 1.00 87.81 89 ILE A C 1
ATOM 744 O O . ILE A 1 89 ? 14.896 -5.201 -5.974 1.00 87.81 89 ILE A O 1
ATOM 748 N N . VAL A 1 90 ? 16.351 -5.919 -4.418 1.00 91.12 90 VAL A N 1
ATOM 749 C CA . VAL A 1 90 ? 15.532 -5.498 -3.280 1.00 91.12 90 VAL A CA 1
ATOM 750 C C . VAL A 1 90 ? 15.730 -4.006 -3.064 1.00 91.12 90 VAL A C 1
ATOM 752 O O . VAL A 1 90 ? 16.840 -3.545 -2.801 1.00 91.12 90 VAL A O 1
ATOM 755 N N . ARG A 1 91 ? 14.638 -3.257 -3.161 1.00 91.19 91 ARG A N 1
ATOM 756 C CA . ARG A 1 91 ? 14.590 -1.805 -3.004 1.00 91.19 91 ARG A CA 1
ATOM 757 C C . ARG A 1 91 ? 13.800 -1.448 -1.763 1.00 91.19 91 ARG A C 1
ATOM 759 O O . ARG A 1 91 ? 12.938 -2.210 -1.343 1.00 91.19 91 ARG A O 1
ATOM 766 N N . GLU A 1 92 ? 14.075 -0.280 -1.203 1.00 93.56 92 GLU A N 1
ATOM 767 C CA . GLU A 1 92 ? 13.292 0.278 -0.103 1.00 93.56 92 GLU A CA 1
ATOM 768 C C . GLU A 1 92 ? 12.384 1.388 -0.629 1.00 93.56 92 GLU A C 1
ATOM 770 O O . GLU A 1 92 ? 12.859 2.292 -1.319 1.00 93.56 92 GLU A O 1
ATOM 775 N N . LEU A 1 93 ? 11.096 1.339 -0.280 1.00 93.62 93 LEU A N 1
ATOM 776 C CA . LEU A 1 93 ? 10.151 2.421 -0.540 1.00 93.62 93 LEU A CA 1
ATOM 777 C C . LEU A 1 93 ? 9.732 3.091 0.776 1.00 93.62 93 LEU A C 1
ATOM 779 O O . LEU A 1 93 ? 9.042 2.457 1.577 1.00 93.62 93 LEU A O 1
ATOM 783 N N . PRO A 1 94 ? 10.114 4.359 1.009 1.00 95.19 94 PRO A N 1
ATOM 784 C CA . PRO A 1 94 ? 9.605 5.151 2.126 1.00 95.19 94 PRO A CA 1
ATOM 785 C C . PRO A 1 94 ? 8.105 5.442 2.006 1.00 95.19 94 PRO A C 1
ATOM 787 O O . PRO A 1 94 ? 7.619 5.769 0.921 1.00 95.19 94 PRO A O 1
ATOM 790 N N . MET A 1 95 ? 7.371 5.426 3.124 1.00 96.00 95 MET A N 1
ATOM 791 C CA . MET A 1 95 ? 5.931 5.736 3.124 1.00 96.00 95 MET A CA 1
ATOM 792 C C . MET A 1 95 ? 5.662 7.189 2.736 1.00 96.00 95 MET A C 1
ATOM 794 O O . MET A 1 95 ? 4.613 7.496 2.177 1.00 96.00 95 MET A O 1
ATOM 798 N N . SER A 1 96 ? 6.627 8.084 2.958 1.00 96.56 96 SER A N 1
ATOM 799 C CA . SER A 1 96 ? 6.542 9.474 2.507 1.00 96.56 96 SER A CA 1
ATOM 800 C C . SER A 1 96 ? 6.380 9.600 0.988 1.00 96.56 96 SER A C 1
ATOM 802 O O . SER A 1 96 ? 5.682 10.499 0.531 1.00 96.56 96 SER A O 1
ATOM 804 N N . TYR A 1 97 ? 6.950 8.690 0.191 1.00 95.62 97 TYR A N 1
ATOM 805 C CA . TYR A 1 97 ? 6.774 8.690 -1.266 1.00 95.62 97 TYR A CA 1
ATOM 806 C C . TYR A 1 97 ? 5.369 8.252 -1.675 1.00 95.62 97 TYR A C 1
ATOM 808 O O . TYR A 1 97 ? 4.771 8.843 -2.575 1.00 95.62 97 TYR A O 1
ATOM 816 N N . VAL A 1 98 ? 4.813 7.263 -0.972 1.00 96.00 98 VAL A N 1
ATOM 817 C CA . VAL A 1 98 ? 3.421 6.840 -1.159 1.00 96.00 98 VAL A CA 1
ATOM 818 C C . VAL A 1 98 ? 2.465 7.979 -0.799 1.00 96.00 98 VAL A C 1
ATOM 820 O O . VAL A 1 98 ? 1.558 8.281 -1.569 1.00 96.00 98 VAL A O 1
ATOM 823 N N . TYR A 1 99 ? 2.704 8.657 0.327 1.00 95.88 99 TYR A N 1
ATOM 824 C CA . TYR A 1 99 ? 1.927 9.811 0.784 1.00 95.88 99 TYR A CA 1
ATOM 825 C C . TYR A 1 99 ? 1.900 10.946 -0.258 1.00 95.88 99 TYR A C 1
ATOM 827 O O . TYR A 1 99 ? 0.824 11.387 -0.677 1.00 95.88 99 TYR A O 1
ATOM 835 N N . GLU A 1 100 ? 3.076 11.354 -0.750 1.00 94.38 100 GLU A N 1
ATOM 836 C CA . GLU A 1 100 ? 3.229 12.368 -1.808 1.00 94.38 100 GLU A CA 1
ATOM 837 C C . GLU A 1 100 ? 2.521 11.956 -3.103 1.00 94.38 100 GLU A C 1
ATOM 839 O O . GLU A 1 100 ? 1.891 12.768 -3.781 1.00 94.38 100 GLU A O 1
ATOM 844 N N . GLY A 1 101 ? 2.530 10.661 -3.407 1.00 92.62 101 GLY A N 1
ATOM 845 C CA . GLY A 1 101 ? 1.846 10.084 -4.555 1.00 92.62 101 GLY A CA 1
ATOM 846 C C . GLY A 1 101 ? 2.721 9.955 -5.797 1.00 92.62 101 GLY A C 1
ATOM 847 O O . GLY A 1 101 ? 2.273 9.361 -6.778 1.00 92.62 101 GLY A O 1
ATOM 848 N N . SER A 1 102 ? 3.967 10.429 -5.749 1.00 91.75 102 SER A N 1
ATOM 849 C CA . SER A 1 102 ? 4.985 10.155 -6.764 1.00 91.75 102 SER A CA 1
ATOM 850 C C . SER A 1 102 ? 6.396 10.297 -6.201 1.00 91.75 102 SER A C 1
ATOM 852 O O . SER A 1 102 ? 6.602 10.979 -5.196 1.00 91.75 102 SER A O 1
ATOM 854 N N . PHE A 1 103 ? 7.372 9.670 -6.854 1.00 92.62 103 PHE A N 1
ATOM 855 C CA . PHE A 1 103 ? 8.787 9.774 -6.488 1.00 92.62 103 PHE A CA 1
ATOM 856 C C . PHE A 1 103 ? 9.694 9.519 -7.694 1.00 92.62 103 PHE A C 1
ATOM 858 O O . PHE A 1 103 ? 9.269 8.918 -8.677 1.00 92.62 103 PHE A O 1
ATOM 865 N N . LEU A 1 104 ? 10.939 9.992 -7.632 1.00 90.69 104 LEU A N 1
ATOM 866 C CA . LEU A 1 104 ? 11.928 9.763 -8.689 1.00 90.69 104 LEU A CA 1
ATOM 867 C C . LEU A 1 104 ? 12.380 8.299 -8.705 1.00 90.69 104 LEU A C 1
ATOM 869 O O . LEU A 1 104 ? 12.444 7.652 -7.660 1.00 90.69 104 LEU A O 1
ATOM 873 N N . GLY A 1 105 ? 12.720 7.783 -9.882 1.00 86.56 105 GLY A N 1
ATOM 874 C CA . GLY A 1 105 ? 13.370 6.479 -10.006 1.00 86.56 105 GLY A CA 1
ATOM 875 C C . GLY A 1 105 ? 14.792 6.467 -9.439 1.00 86.56 105 GLY A C 1
ATOM 876 O O . GLY A 1 105 ? 15.361 7.490 -9.049 1.00 86.56 105 GLY A O 1
ATOM 877 N N . TRP A 1 106 ? 15.396 5.281 -9.401 1.00 85.50 106 TRP A N 1
ATOM 878 C CA . TRP A 1 106 ? 16.773 5.135 -8.924 1.00 85.50 106 TRP A CA 1
ATOM 879 C C . TRP A 1 106 ? 17.775 5.460 -10.043 1.00 85.50 106 TRP A C 1
ATOM 881 O O . TRP A 1 106 ? 17.508 5.230 -11.219 1.00 85.50 106 TRP A O 1
ATOM 891 N N . GLU A 1 107 ? 18.959 5.966 -9.685 1.00 82.88 107 GLU A N 1
ATOM 892 C CA . GLU A 1 107 ? 19.985 6.436 -10.639 1.00 82.88 107 GLU A CA 1
ATOM 893 C C . GLU A 1 107 ? 20.407 5.383 -11.676 1.00 82.88 107 GLU A C 1
ATOM 895 O O . GLU A 1 107 ? 20.583 5.697 -12.857 1.00 82.88 107 GLU A O 1
ATOM 900 N N . ASN A 1 108 ? 20.529 4.130 -11.232 1.00 80.00 108 ASN A N 1
ATOM 901 C CA . ASN A 1 108 ? 20.914 3.001 -12.078 1.00 80.00 108 ASN A CA 1
ATOM 902 C C . ASN A 1 108 ? 19.758 2.456 -12.926 1.00 80.00 108 ASN A C 1
ATOM 904 O O . ASN A 1 108 ? 19.986 1.607 -13.787 1.00 80.00 108 ASN A O 1
ATOM 908 N N . GLU A 1 109 ? 18.525 2.910 -12.699 1.00 79.56 109 GLU A N 1
ATOM 909 C CA . GLU A 1 109 ? 17.403 2.505 -13.533 1.00 79.56 109 GLU A CA 1
ATOM 910 C C . GLU A 1 109 ? 17.350 3.310 -14.824 1.00 79.56 109 GLU A C 1
ATOM 912 O O . GLU A 1 109 ? 17.766 4.470 -14.897 1.00 79.56 109 GLU A O 1
ATOM 917 N N . ARG A 1 110 ? 16.784 2.680 -15.853 1.00 74.06 110 ARG A N 1
ATOM 918 C CA . ARG A 1 110 ? 16.555 3.294 -17.154 1.00 74.06 110 ARG A CA 1
ATOM 919 C C . ARG A 1 110 ? 15.073 3.359 -17.460 1.00 74.06 110 ARG A C 1
ATOM 921 O O . ARG A 1 110 ? 14.435 2.322 -17.600 1.00 74.06 110 ARG A O 1
ATOM 928 N N . CYS A 1 111 ? 14.545 4.576 -17.545 1.00 68.38 111 CYS A N 1
ATOM 929 C CA . CYS A 1 111 ? 13.171 4.809 -17.956 1.00 68.38 111 CYS A CA 1
ATOM 930 C C . CYS A 1 111 ? 13.116 4.647 -19.467 1.00 68.38 111 CYS A C 1
ATOM 932 O O . CYS A 1 111 ? 13.639 5.498 -20.192 1.00 68.38 111 CYS A O 1
ATOM 934 N N . SER A 1 112 ? 12.531 3.543 -19.927 1.00 65.88 112 SER A N 1
ATOM 935 C CA . SER A 1 112 ? 12.260 3.338 -21.344 1.00 65.88 112 SER A CA 1
ATOM 936 C C . SER A 1 112 ? 11.071 4.204 -21.744 1.00 65.88 112 SER A C 1
ATOM 938 O O . SER A 1 112 ? 9.922 3.918 -21.409 1.00 65.88 112 SER A O 1
ATOM 940 N N . TYR A 1 113 ? 11.377 5.298 -22.431 1.00 65.25 113 TYR A N 1
ATOM 941 C CA . TYR A 1 113 ? 10.401 6.215 -22.991 1.00 65.25 113 TYR A CA 1
ATOM 942 C C . TYR A 1 113 ? 10.074 5.789 -24.420 1.00 65.25 113 TYR A C 1
ATOM 944 O O . TYR A 1 113 ? 10.985 5.659 -25.239 1.00 65.25 113 TYR A O 1
ATOM 952 N N . ASP A 1 114 ? 8.789 5.577 -24.702 1.00 60.88 114 ASP A N 1
ATOM 953 C CA . ASP A 1 114 ? 8.297 5.305 -26.049 1.00 60.88 114 ASP A CA 1
ATOM 954 C C . ASP A 1 114 ? 7.689 6.586 -26.635 1.00 60.88 114 ASP A C 1
ATOM 956 O O . ASP A 1 114 ? 6.568 6.988 -26.304 1.00 60.88 114 ASP A O 1
ATOM 960 N N . TYR A 1 115 ? 8.454 7.270 -27.487 1.00 58.97 115 TYR A N 1
ATOM 961 C CA . TYR A 1 115 ? 7.934 8.408 -28.235 1.00 58.97 115 TYR A CA 1
ATOM 962 C C . TYR A 1 115 ? 7.263 7.928 -29.523 1.00 58.97 115 TYR A C 1
ATOM 964 O O . TYR A 1 115 ? 7.929 7.724 -30.540 1.00 58.97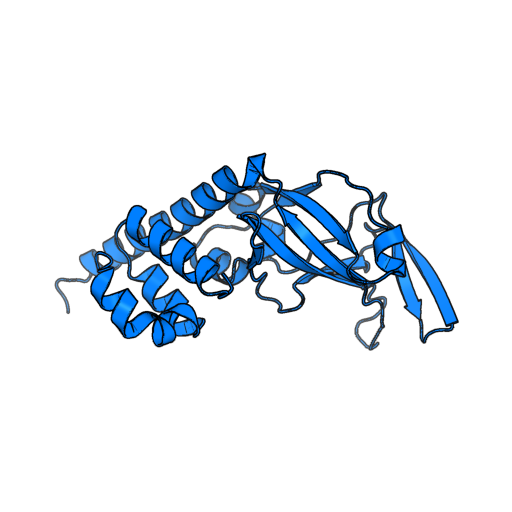 115 TYR A O 1
ATOM 972 N N . ASN A 1 116 ? 5.932 7.803 -29.485 1.00 56.41 116 ASN A N 1
ATOM 973 C CA . ASN A 1 116 ? 5.100 7.497 -30.654 1.00 56.41 116 ASN A CA 1
ATOM 974 C C . ASN A 1 116 ? 5.569 6.257 -31.453 1.00 56.41 116 ASN A C 1
ATOM 976 O O . ASN A 1 116 ? 5.631 6.333 -32.674 1.00 56.41 116 ASN A O 1
ATOM 980 N N . ASP A 1 117 ? 5.891 5.140 -30.793 1.00 54.97 117 ASP A N 1
ATOM 981 C CA . ASP A 1 117 ? 6.189 3.823 -31.390 1.00 54.97 117 ASP A CA 1
ATOM 982 C C . ASP A 1 117 ? 7.456 3.748 -32.275 1.00 54.97 117 ASP A C 1
ATOM 984 O O . ASP A 1 117 ? 7.656 2.759 -32.984 1.00 54.97 117 ASP A O 1
ATOM 988 N N . TYR A 1 118 ? 8.340 4.761 -32.258 1.00 53.09 118 TYR A N 1
ATOM 989 C CA . TYR A 1 118 ? 9.509 4.797 -33.160 1.00 53.09 118 TYR A CA 1
ATOM 990 C C . TYR A 1 118 ? 10.860 5.144 -32.512 1.00 53.09 118 TYR A C 1
ATOM 992 O O . TYR A 1 118 ? 11.891 4.951 -33.161 1.00 53.09 118 TYR A O 1
ATOM 1000 N N . GLN A 1 119 ? 10.913 5.618 -31.260 1.00 54.19 119 GLN A N 1
ATOM 1001 C CA . GLN A 1 119 ? 12.183 5.914 -30.574 1.00 54.19 119 GLN A CA 1
ATOM 1002 C C . GLN A 1 119 ? 12.154 5.499 -29.099 1.00 54.19 119 GLN A C 1
ATOM 1004 O O . GLN A 1 119 ? 11.584 6.198 -28.263 1.00 54.19 119 GLN A O 1
ATOM 1009 N N . TYR A 1 120 ? 12.842 4.397 -28.782 1.00 57.88 120 TYR A N 1
ATOM 1010 C CA . TYR A 1 120 ? 13.175 4.029 -27.406 1.00 57.88 120 TYR A CA 1
ATOM 1011 C C . TYR A 1 120 ? 14.368 4.858 -26.934 1.00 57.88 120 TYR A C 1
ATOM 1013 O O . TYR A 1 120 ? 15.506 4.604 -27.329 1.00 57.88 120 TYR A O 1
ATOM 1021 N N . THR A 1 121 ? 14.115 5.852 -26.084 1.00 63.88 121 THR A N 1
ATOM 1022 C CA . THR A 1 121 ? 15.184 6.569 -25.371 1.00 63.88 121 THR A CA 1
ATOM 1023 C C . THR A 1 121 ? 15.183 6.153 -23.907 1.00 63.88 121 THR A C 1
ATOM 1025 O O . THR A 1 121 ? 14.130 6.034 -23.287 1.00 63.88 121 THR A O 1
ATOM 1028 N N . ASN A 1 122 ? 16.375 5.911 -23.358 1.00 70.06 122 ASN A N 1
ATOM 1029 C CA . ASN A 1 122 ? 16.558 5.482 -21.975 1.00 70.06 122 ASN A CA 1
ATOM 1030 C C . ASN A 1 122 ? 17.046 6.654 -21.118 1.00 70.06 122 ASN A C 1
ATOM 1032 O O . ASN A 1 122 ? 18.225 7.015 -21.164 1.00 70.06 122 ASN A O 1
ATOM 1036 N N . TYR A 1 123 ? 16.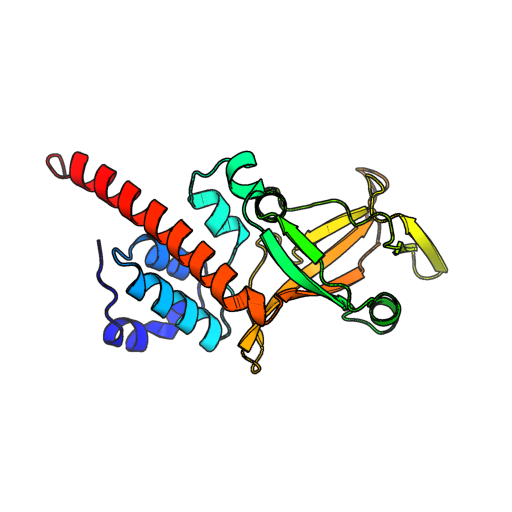159 7.222 -20.305 1.00 73.75 123 TYR A N 1
ATOM 1037 C CA . TYR A 1 123 ? 16.524 8.267 -19.345 1.00 73.75 123 TYR A CA 1
ATOM 1038 C C . TYR A 1 123 ? 16.996 7.660 -18.025 1.00 73.75 123 TYR A C 1
ATOM 1040 O O . TYR A 1 123 ? 16.561 6.576 -17.642 1.00 73.75 123 TYR A O 1
ATOM 1048 N N . HIS A 1 124 ? 17.904 8.342 -17.323 1.00 80.31 124 HIS A N 1
ATOM 1049 C CA . HIS A 1 124 ? 18.266 7.959 -15.956 1.00 80.31 124 HIS A CA 1
ATOM 1050 C C . HIS A 1 124 ? 17.052 8.071 -15.037 1.00 80.31 124 HIS A C 1
ATOM 1052 O O . HIS A 1 124 ? 16.309 9.049 -15.120 1.00 80.31 124 HIS A O 1
ATOM 1058 N N . GLY A 1 125 ? 16.859 7.103 -14.144 1.00 80.44 125 GLY A N 1
ATOM 1059 C CA . GLY A 1 125 ? 15.676 7.095 -13.293 1.00 80.44 125 GLY A CA 1
ATOM 1060 C C . GLY A 1 125 ? 15.609 8.224 -12.277 1.00 80.44 125 GLY A C 1
ATOM 1061 O O . GLY A 1 125 ? 14.513 8.631 -11.917 1.00 80.44 125 GLY A O 1
ATOM 1062 N N . ASN A 1 126 ? 16.748 8.794 -11.888 1.00 85.94 126 ASN A N 1
ATOM 1063 C CA . ASN A 1 126 ? 16.805 9.967 -11.016 1.00 85.94 126 ASN A CA 1
ATOM 1064 C C . ASN A 1 126 ? 16.632 11.306 -11.762 1.00 85.94 126 ASN A C 1
ATOM 1066 O O . ASN A 1 126 ? 16.800 12.363 -11.154 1.00 85.94 126 ASN A O 1
ATOM 1070 N N . ASN A 1 127 ? 16.327 11.288 -13.064 1.00 86.06 127 ASN A N 1
ATOM 1071 C CA . ASN A 1 127 ? 15.977 12.498 -13.801 1.00 86.06 127 ASN A CA 1
ATOM 1072 C C . ASN A 1 127 ? 14.687 13.100 -13.213 1.00 86.06 127 ASN A C 1
ATOM 1074 O O . ASN A 1 127 ? 13.750 12.358 -12.935 1.00 86.06 127 ASN A O 1
ATOM 1078 N N . SER A 1 128 ? 14.626 14.427 -13.038 1.00 84.75 128 SER A N 1
ATOM 1079 C CA . SER A 1 128 ? 13.491 15.135 -12.414 1.00 84.75 128 SER A CA 1
ATOM 1080 C C . SER A 1 128 ? 12.136 14.834 -13.053 1.00 84.75 128 SER A C 1
ATOM 1082 O O . SER A 1 128 ? 11.105 14.900 -12.380 1.00 84.75 128 SER A O 1
ATOM 1084 N N . ASP A 1 129 ? 12.164 14.480 -14.332 1.00 82.12 129 ASP A N 1
ATOM 1085 C CA . ASP A 1 129 ? 10.998 14.220 -15.163 1.00 82.12 129 ASP A CA 1
ATOM 1086 C C . ASP A 1 129 ? 10.614 12.729 -15.156 1.00 82.12 129 ASP A C 1
ATOM 1088 O O . ASP A 1 129 ? 9.521 12.376 -15.590 1.00 82.12 129 ASP A O 1
ATOM 1092 N N . ALA A 1 130 ? 11.488 11.849 -14.643 1.00 83.56 130 ALA A N 1
ATOM 1093 C CA . ALA A 1 130 ? 11.307 10.400 -14.559 1.00 83.56 130 ALA A CA 1
ATOM 1094 C C . ALA A 1 130 ? 10.730 9.988 -13.193 1.00 83.56 130 ALA A C 1
ATOM 1096 O O . ALA A 1 130 ? 11.459 9.757 -12.225 1.00 83.56 130 ALA A O 1
ATOM 1097 N N . LYS A 1 131 ? 9.407 9.852 -13.107 1.00 88.06 131 LYS A N 1
ATOM 1098 C CA . LYS A 1 131 ? 8.689 9.616 -11.851 1.00 88.06 131 LYS A CA 1
ATOM 1099 C C . LYS A 1 131 ? 7.864 8.336 -11.857 1.00 88.06 131 LYS A C 1
ATOM 1101 O O . LYS A 1 131 ? 7.184 7.998 -12.825 1.00 88.06 131 LYS A O 1
ATOM 1106 N N . TRP A 1 132 ? 7.894 7.652 -10.727 1.00 90.06 132 TRP A N 1
ATOM 1107 C CA . TRP A 1 132 ? 6.998 6.564 -10.379 1.00 90.06 132 TRP A CA 1
ATOM 1108 C C . TRP A 1 132 ? 5.679 7.104 -9.830 1.00 90.06 132 TRP A C 1
ATOM 1110 O O . TRP A 1 132 ? 5.669 8.022 -9.011 1.00 90.06 132 TRP A O 1
ATOM 1120 N N . TYR A 1 133 ? 4.577 6.485 -10.246 1.00 90.12 133 TYR A N 1
ATOM 1121 C CA . TYR A 1 133 ? 3.213 6.783 -9.806 1.00 90.12 133 TYR A CA 1
ATOM 1122 C C . TYR A 1 133 ? 2.440 5.483 -9.584 1.00 90.12 133 TYR A C 1
ATOM 1124 O O . TYR A 1 133 ? 2.715 4.486 -10.251 1.00 90.12 133 TYR A O 1
ATOM 1132 N N . SER A 1 134 ? 1.432 5.485 -8.710 1.00 90.56 134 SER A N 1
ATOM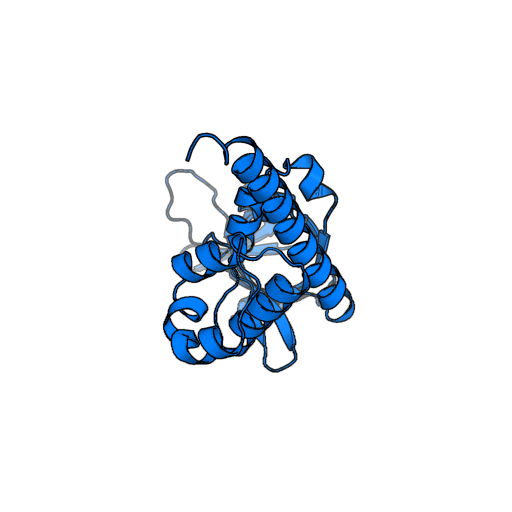 1133 C CA . SER A 1 134 ? 0.434 4.407 -8.737 1.00 90.56 134 SER A CA 1
ATOM 1134 C C . SER A 1 134 ? -0.421 4.520 -9.999 1.00 90.56 134 SER A C 1
ATOM 1136 O O . SER A 1 134 ? -0.749 5.627 -10.423 1.00 90.56 134 SER A O 1
ATOM 1138 N N . ILE A 1 135 ? -0.837 3.385 -10.567 1.00 85.81 135 ILE A N 1
ATOM 1139 C CA . ILE A 1 135 ? -1.750 3.352 -11.726 1.00 85.81 135 ILE A CA 1
ATOM 1140 C C . ILE A 1 135 ? -3.101 4.007 -11.418 1.00 85.81 135 ILE A C 1
ATOM 1142 O O . ILE A 1 135 ? -3.731 4.570 -12.309 1.00 85.81 135 ILE A O 1
ATOM 1146 N N . ASP A 1 136 ? -3.532 3.929 -10.165 1.00 86.25 136 ASP A N 1
ATOM 1147 C CA . ASP A 1 136 ? -4.825 4.423 -9.686 1.00 86.25 136 ASP A CA 1
ATOM 1148 C C . ASP A 1 136 ? -4.720 5.685 -8.820 1.00 86.25 136 ASP A C 1
ATOM 1150 O O . ASP A 1 136 ? -5.736 6.238 -8.428 1.00 86.25 136 ASP A O 1
ATOM 1154 N N . GLY A 1 137 ? -3.509 6.149 -8.495 1.00 89.44 137 GLY A N 1
ATOM 1155 C CA . GLY A 1 137 ? -3.293 7.289 -7.593 1.00 89.44 137 GLY A CA 1
ATOM 1156 C C . GLY A 1 137 ? -3.514 7.020 -6.092 1.00 89.44 137 GLY A C 1
ATOM 1157 O O . GLY A 1 137 ? -3.102 7.859 -5.282 1.00 89.44 137 GLY A O 1
ATOM 1158 N N . HIS A 1 138 ? -4.070 5.861 -5.721 1.00 93.38 138 HIS A N 1
ATOM 1159 C CA . HIS A 1 138 ? -4.401 5.440 -4.348 1.00 93.38 138 HIS A CA 1
ATOM 1160 C C . HIS A 1 138 ? -3.370 4.480 -3.738 1.00 93.38 138 HIS A C 1
ATOM 1162 O O . HIS A 1 138 ? -3.357 4.260 -2.526 1.00 93.38 138 HIS A O 1
ATOM 1168 N N . TYR A 1 139 ? -2.468 3.942 -4.567 1.00 95.38 139 TYR A N 1
ATOM 1169 C CA . TYR A 1 139 ? -1.482 2.933 -4.165 1.00 95.38 139 TYR A CA 1
ATOM 1170 C C . TYR A 1 139 ? -2.182 1.705 -3.579 1.00 95.38 139 TYR A C 1
ATOM 1172 O O . TYR A 1 139 ? -1.917 1.281 -2.455 1.00 95.38 139 TYR A O 1
ATOM 1180 N N . ASN A 1 140 ? -3.112 1.151 -4.355 1.00 95.94 140 ASN A N 1
ATOM 1181 C CA . ASN A 1 140 ? -3.906 0.003 -3.947 1.00 95.94 140 ASN A CA 1
ATOM 1182 C C . ASN A 1 140 ? -3.044 -1.243 -3.748 1.00 95.94 140 ASN A C 1
ATOM 1184 O O . ASN A 1 140 ? -2.594 -1.867 -4.715 1.00 95.94 140 ASN A O 1
ATOM 1188 N N . LEU A 1 141 ? -2.867 -1.631 -2.485 1.00 96.19 141 LEU A N 1
ATOM 1189 C CA . LEU A 1 141 ? -2.264 -2.901 -2.111 1.00 96.19 141 LEU A CA 1
ATOM 1190 C C . LEU A 1 141 ? -3.215 -4.026 -2.489 1.00 96.19 141 LEU A C 1
ATOM 1192 O O . LEU A 1 141 ? -4.411 -3.978 -2.194 1.00 96.19 141 LEU A O 1
ATOM 1196 N N . LYS A 1 142 ? -2.661 -5.066 -3.097 1.00 94.94 142 LYS A N 1
ATOM 1197 C CA . LYS A 1 142 ? -3.360 -6.307 -3.430 1.00 94.94 142 LYS A CA 1
ATOM 1198 C C . LYS A 1 142 ? -2.518 -7.487 -2.983 1.00 94.94 142 LYS A C 1
ATOM 1200 O O . LYS A 1 142 ? -1.315 -7.344 -2.793 1.00 94.94 142 LYS A O 1
ATOM 1205 N N . ILE A 1 143 ? -3.142 -8.648 -2.835 1.00 93.19 143 ILE A N 1
ATOM 1206 C CA . ILE A 1 143 ? -2.446 -9.885 -2.481 1.00 93.19 143 ILE A CA 1
ATOM 1207 C C . ILE A 1 143 ? -2.539 -10.884 -3.635 1.00 93.19 143 ILE A C 1
ATOM 1209 O O . ILE A 1 143 ? -3.582 -11.018 -4.279 1.00 93.19 143 ILE A O 1
ATOM 1213 N N . GLU A 1 144 ? -1.444 -11.575 -3.933 1.00 88.50 144 GLU A N 1
ATOM 1214 C CA . GLU A 1 144 ? -1.466 -12.751 -4.801 1.00 88.50 144 GLU A CA 1
ATOM 1215 C C . GLU A 1 144 ? -1.928 -13.987 -4.019 1.00 88.50 144 GLU A C 1
ATOM 1217 O O . GLU A 1 144 ? -1.889 -14.033 -2.790 1.00 88.50 144 GLU A O 1
ATOM 1222 N N . LYS A 1 145 ? -2.317 -15.053 -4.729 1.00 84.00 145 LYS A N 1
ATOM 1223 C CA . LYS A 1 145 ? -2.661 -16.339 -4.092 1.00 84.00 145 LYS A CA 1
ATOM 1224 C C . LYS A 1 145 ? -1.505 -16.935 -3.274 1.00 84.00 145 LYS A C 1
ATOM 1226 O O . LYS A 1 145 ? -1.750 -17.764 -2.406 1.00 84.00 145 LYS A O 1
ATOM 1231 N N . THR A 1 146 ? -0.269 -16.526 -3.559 1.00 83.44 146 THR A N 1
ATOM 1232 C CA . THR A 1 146 ? 0.948 -16.901 -2.824 1.00 83.44 146 THR A CA 1
ATOM 1233 C C . THR A 1 146 ? 1.063 -16.216 -1.459 1.00 83.44 146 THR A C 1
ATOM 1235 O O . THR A 1 146 ? 1.909 -16.607 -0.661 1.00 83.44 146 THR A O 1
ATOM 1238 N N . GLY A 1 147 ? 0.216 -15.223 -1.167 1.00 83.12 147 GLY A N 1
ATOM 1239 C CA . GLY A 1 147 ? 0.290 -14.404 0.044 1.00 83.12 147 GLY A CA 1
ATOM 1240 C C . GLY A 1 147 ? 1.197 -13.178 -0.092 1.00 83.12 147 GLY A C 1
ATOM 1241 O O . GLY A 1 147 ? 1.331 -12.413 0.859 1.00 83.12 147 GLY A O 1
ATOM 1242 N N . GLU A 1 148 ? 1.804 -12.968 -1.261 1.00 88.81 148 GLU A N 1
ATOM 1243 C CA . GLU A 1 148 ? 2.666 -11.818 -1.530 1.00 88.81 148 GLU A CA 1
ATOM 1244 C C . GLU A 1 148 ? 1.828 -10.570 -1.816 1.00 88.81 148 GLU A C 1
ATOM 1246 O O . GLU A 1 148 ? 0.941 -10.577 -2.676 1.00 88.81 148 GLU A O 1
ATOM 1251 N N . ILE A 1 149 ? 2.116 -9.488 -1.092 1.00 94.94 149 ILE A N 1
ATOM 1252 C CA . ILE A 1 149 ? 1.458 -8.196 -1.287 1.00 94.94 149 ILE A CA 1
ATOM 1253 C C . ILE A 1 149 ? 2.169 -7.431 -2.401 1.00 94.94 149 ILE A C 1
ATOM 1255 O O . ILE A 1 149 ? 3.397 -7.428 -2.485 1.00 94.94 149 ILE A O 1
ATOM 1259 N N . TYR A 1 150 ? 1.406 -6.749 -3.248 1.00 95.00 150 TYR A N 1
ATOM 1260 C CA . TYR A 1 150 ? 1.949 -5.957 -4.338 1.00 95.00 150 TYR A CA 1
ATOM 1261 C C . TYR A 1 150 ? 1.178 -4.663 -4.595 1.00 95.00 150 TYR A C 1
ATOM 1263 O O . TYR A 1 150 ? 0.019 -4.508 -4.207 1.00 95.00 150 TYR A O 1
ATOM 1271 N N . LEU A 1 151 ? 1.846 -3.756 -5.304 1.00 94.88 151 LEU A N 1
ATOM 1272 C CA . LEU A 1 151 ? 1.325 -2.500 -5.830 1.00 94.88 151 LEU A CA 1
ATOM 1273 C C . LEU A 1 151 ? 1.538 -2.454 -7.341 1.00 94.88 151 LEU A C 1
ATOM 1275 O O . LEU A 1 151 ? 2.563 -2.914 -7.850 1.00 94.88 151 LEU A O 1
ATOM 1279 N N . LYS A 1 152 ? 0.582 -1.869 -8.063 1.00 94.31 152 LYS A N 1
ATOM 1280 C CA . LYS A 1 152 ? 0.727 -1.596 -9.492 1.00 94.31 152 LYS A CA 1
ATOM 1281 C C . LYS A 1 152 ? 1.213 -0.171 -9.696 1.00 94.31 152 LYS A C 1
ATOM 1283 O O . LYS A 1 152 ? 0.553 0.788 -9.307 1.00 94.31 152 LYS A O 1
ATOM 1288 N N . MET A 1 153 ? 2.358 -0.060 -10.347 1.00 92.38 153 MET A N 1
ATOM 1289 C CA . MET A 1 153 ? 3.073 1.185 -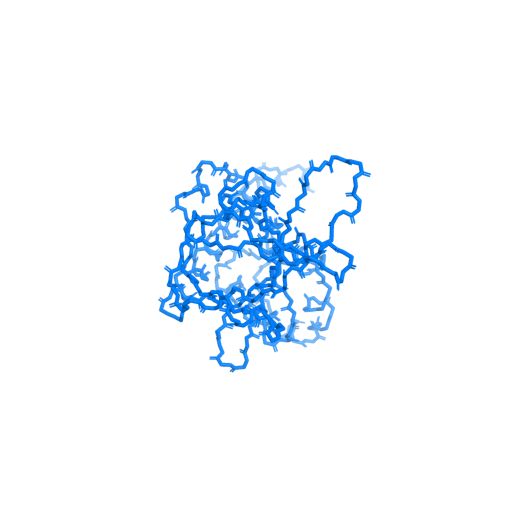10.549 1.00 92.38 153 MET A CA 1
ATOM 1290 C C . MET A 1 153 ? 3.195 1.485 -12.035 1.00 92.38 153 MET A C 1
ATOM 1292 O O . MET A 1 153 ? 3.273 0.589 -12.877 1.00 92.38 153 MET A O 1
ATOM 1296 N N . ARG A 1 154 ? 3.237 2.770 -12.352 1.00 88.44 154 ARG A N 1
ATOM 1297 C CA . ARG A 1 154 ? 3.638 3.283 -13.650 1.00 88.44 154 ARG A CA 1
ATOM 1298 C C . ARG A 1 154 ? 4.904 4.086 -13.509 1.00 88.44 154 ARG A C 1
ATOM 1300 O O . ARG A 1 154 ? 5.060 4.845 -12.554 1.00 88.44 154 ARG A O 1
ATOM 1307 N N . TRP A 1 155 ? 5.762 3.944 -14.503 1.00 84.62 155 TRP A N 1
ATOM 1308 C CA . TRP A 1 155 ? 6.896 4.823 -14.670 1.00 84.62 155 TRP A CA 1
ATOM 1309 C C . TRP A 1 155 ? 6.637 5.783 -15.816 1.00 84.62 155 TRP A C 1
ATOM 1311 O O . TRP A 1 155 ? 6.457 5.347 -16.955 1.00 84.62 155 TRP A O 1
ATOM 1321 N N . TYR A 1 156 ? 6.615 7.068 -15.484 1.00 78.88 156 TYR A N 1
ATOM 1322 C CA . TYR A 1 156 ? 6.394 8.161 -16.413 1.00 78.88 156 TYR A CA 1
ATOM 1323 C C . TYR A 1 156 ? 7.658 8.984 -16.593 1.00 78.88 156 TYR A C 1
ATOM 1325 O O . TYR A 1 156 ? 8.368 9.263 -15.629 1.00 78.88 156 TYR A O 1
ATOM 1333 N N . TYR A 1 157 ? 7.899 9.404 -17.832 1.00 75.94 157 TYR A N 1
ATOM 1334 C CA . TYR A 1 157 ? 8.833 10.473 -18.157 1.00 75.94 157 TYR A CA 1
ATOM 1335 C C . TYR A 1 157 ? 8.034 11.643 -18.735 1.00 75.94 157 TYR A C 1
ATOM 1337 O O . TYR A 1 157 ? 7.440 11.493 -19.803 1.00 75.94 157 TYR A O 1
ATOM 1345 N N . GLN A 1 158 ? 7.976 12.770 -18.025 1.00 68.44 158 GLN A N 1
ATOM 1346 C CA . GLN A 1 158 ? 7.212 13.949 -18.439 1.00 68.44 158 GLN A CA 1
ATOM 1347 C C . GLN A 1 158 ? 8.138 15.150 -18.640 1.00 68.44 158 GLN A C 1
ATOM 1349 O O . GLN A 1 158 ? 8.500 15.827 -17.686 1.00 68.44 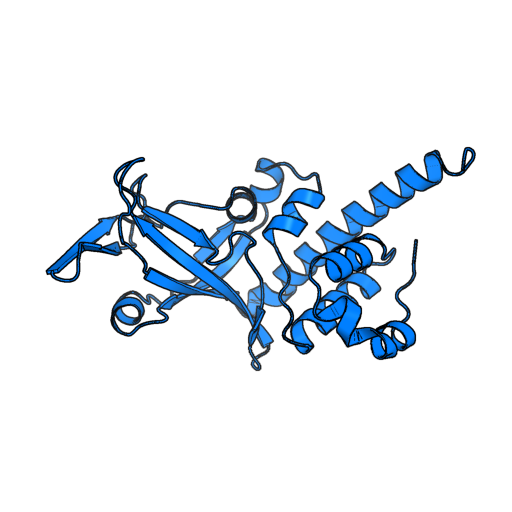158 GLN A O 1
ATOM 1354 N N . TYR A 1 159 ? 8.490 15.428 -19.896 1.00 61.81 159 TYR A N 1
ATOM 1355 C CA . TYR A 1 159 ? 9.432 16.492 -20.261 1.00 61.81 159 TYR A CA 1
ATOM 1356 C C . TYR A 1 159 ? 8.798 17.899 -20.320 1.00 61.81 159 TYR A C 1
ATOM 1358 O O . TYR A 1 159 ? 9.512 18.898 -20.364 1.00 61.81 159 TYR A O 1
ATOM 1366 N N . SER A 1 160 ? 7.461 18.022 -20.333 1.00 59.25 160 SER A N 1
ATOM 1367 C CA . SER A 1 160 ? 6.791 19.330 -20.259 1.00 59.25 160 SER A CA 1
ATOM 1368 C C . SER A 1 160 ? 5.367 19.267 -19.694 1.00 59.25 160 SER A C 1
ATOM 1370 O O . SER A 1 160 ? 4.676 18.254 -19.818 1.00 59.25 160 SER A O 1
ATOM 1372 N N . ASP A 1 161 ? 4.909 20.392 -19.134 1.00 56.50 161 ASP A N 1
ATOM 1373 C CA . ASP A 1 161 ? 3.572 20.553 -18.539 1.00 56.50 161 ASP A CA 1
ATOM 1374 C C . ASP A 1 161 ? 2.419 20.440 -19.557 1.00 56.50 161 ASP A C 1
ATOM 1376 O O . ASP A 1 161 ? 1.282 20.178 -19.173 1.00 56.50 161 ASP A O 1
ATOM 1380 N N . ASN A 1 162 ? 2.702 20.614 -20.856 1.00 54.53 162 ASN A N 1
ATOM 1381 C CA . ASN A 1 162 ? 1.693 20.701 -21.921 1.00 54.53 162 ASN A CA 1
ATOM 1382 C C . ASN A 1 162 ? 1.654 19.494 -22.872 1.00 54.53 162 ASN A C 1
ATOM 1384 O O . ASN A 1 162 ? 0.835 19.486 -23.793 1.00 54.53 162 ASN A O 1
ATOM 1388 N N . ASN A 1 163 ? 2.507 18.484 -22.683 1.00 50.31 163 ASN A N 1
ATOM 1389 C CA . ASN A 1 163 ? 2.532 17.325 -23.569 1.00 50.31 163 ASN A CA 1
ATOM 1390 C C . ASN A 1 163 ? 1.952 16.074 -22.914 1.00 50.31 163 ASN A C 1
ATOM 1392 O O . ASN A 1 163 ? 2.319 15.680 -21.809 1.00 50.31 163 ASN A O 1
ATOM 1396 N N . ASN A 1 164 ? 1.097 15.410 -23.692 1.00 52.66 164 ASN A N 1
ATOM 1397 C CA . ASN A 1 164 ? 0.569 14.061 -23.493 1.00 52.66 164 ASN A CA 1
ATOM 1398 C C . ASN A 1 164 ? 1.674 12.986 -23.611 1.00 52.66 164 ASN A C 1
ATOM 1400 O O . ASN A 1 164 ? 1.513 12.026 -24.368 1.00 52.66 164 ASN A O 1
ATOM 1404 N N . ASP A 1 165 ? 2.821 13.176 -22.961 1.00 52.12 165 ASP A N 1
ATOM 1405 C CA . ASP A 1 165 ? 4.019 12.381 -23.216 1.00 52.12 165 ASP A CA 1
ATOM 1406 C C . ASP A 1 165 ? 3.918 10.965 -22.623 1.00 52.12 165 ASP A C 1
ATOM 1408 O O . ASP A 1 165 ? 3.483 10.729 -21.495 1.00 52.12 165 ASP A O 1
ATOM 1412 N N . LYS A 1 166 ? 4.272 10.002 -23.484 1.00 57.16 166 LYS A N 1
ATOM 1413 C CA . LYS A 1 166 ? 3.807 8.608 -23.518 1.00 57.16 166 LYS A CA 1
ATOM 1414 C C . LYS A 1 166 ? 4.846 7.601 -23.013 1.00 57.16 166 LYS A C 1
ATOM 1416 O O . LYS A 1 166 ? 4.953 6.498 -23.539 1.00 57.16 166 LYS A O 1
ATOM 1421 N N . GLY A 1 167 ? 5.578 7.926 -21.954 1.00 56.97 167 GLY A N 1
ATOM 1422 C CA . GLY A 1 167 ? 6.331 6.913 -21.210 1.00 56.97 167 GLY A CA 1
ATOM 1423 C C . GLY A 1 167 ? 5.383 6.181 -20.272 1.00 56.97 167 GLY A C 1
ATOM 1424 O O . GLY A 1 167 ? 5.040 6.727 -19.237 1.00 56.97 167 GLY A O 1
ATOM 1425 N N . ASN A 1 168 ? 4.905 4.993 -20.641 1.00 65.38 168 ASN A N 1
ATOM 1426 C CA . ASN A 1 168 ? 3.956 4.229 -19.828 1.00 65.38 168 ASN A CA 1
ATOM 1427 C C . ASN A 1 168 ? 4.520 2.838 -19.538 1.00 65.38 168 ASN A C 1
ATOM 1429 O O . ASN A 1 168 ? 4.001 1.849 -20.059 1.00 65.38 168 ASN A O 1
ATOM 1433 N N . GLY A 1 169 ? 5.596 2.761 -18.756 1.00 77.38 169 GLY A N 1
ATOM 1434 C CA . GLY A 1 169 ? 6.066 1.470 -18.268 1.00 77.38 169 GLY A CA 1
ATOM 1435 C C . GLY A 1 169 ? 5.149 0.978 -17.147 1.00 77.38 169 GLY A C 1
ATOM 1436 O O . GLY A 1 169 ? 4.892 1.727 -16.206 1.00 77.38 169 GLY A O 1
ATOM 1437 N N . TYR A 1 170 ? 4.638 -0.244 -17.247 1.00 86.31 170 TYR A N 1
ATOM 1438 C CA . TYR A 1 170 ? 3.764 -0.881 -16.264 1.00 86.31 170 TYR A CA 1
ATOM 1439 C C . TYR A 1 170 ? 4.562 -1.853 -15.406 1.00 86.31 170 TYR A C 1
ATOM 1441 O O . TYR A 1 170 ? 5.261 -2.730 -15.904 1.00 86.31 170 TYR A O 1
ATOM 1449 N N . TYR A 1 171 ? 4.459 -1.696 -14.093 1.00 89.75 171 TYR A N 1
ATOM 1450 C CA . TYR A 1 171 ? 5.261 -2.478 -13.173 1.00 89.75 171 TYR A CA 1
ATOM 1451 C C . TYR A 1 171 ? 4.448 -2.980 -11.994 1.00 89.75 171 TYR A C 1
ATOM 1453 O O . TYR A 1 171 ? 3.523 -2.332 -11.503 1.00 89.75 171 TYR A O 1
ATOM 1461 N N . THR A 1 172 ? 4.863 -4.131 -11.488 1.00 93.50 172 THR A N 1
ATOM 1462 C CA . THR A 1 172 ? 4.396 -4.696 -10.231 1.00 93.50 172 THR A CA 1
ATOM 1463 C C . THR A 1 172 ? 5.498 -4.565 -9.195 1.00 93.50 172 THR A C 1
ATOM 1465 O O . THR A 1 172 ? 6.567 -5.152 -9.340 1.00 93.50 172 THR A O 1
ATOM 1468 N N . PHE A 1 173 ? 5.244 -3.806 -8.136 1.00 94.19 173 PHE A N 1
ATOM 1469 C CA . PHE A 1 173 ? 6.121 -3.742 -6.973 1.00 94.19 173 PHE A CA 1
ATOM 1470 C C . PHE A 1 173 ? 5.627 -4.781 -5.975 1.00 94.19 173 PHE A C 1
ATOM 1472 O O . PHE A 1 173 ? 4.590 -4.573 -5.351 1.00 94.19 173 PHE A O 1
ATOM 1479 N N . LYS A 1 174 ? 6.331 -5.907 -5.846 1.00 94.31 174 LYS A N 1
ATOM 1480 C CA . LYS A 1 174 ? 5.992 -6.953 -4.871 1.00 94.31 174 LYS A CA 1
ATOM 1481 C C . LYS A 1 174 ? 6.796 -6.748 -3.602 1.00 94.31 174 LYS A C 1
ATOM 1483 O O . LYS A 1 174 ? 8.027 -6.722 -3.663 1.00 94.31 174 LYS A O 1
ATOM 1488 N N . ILE A 1 175 ? 6.107 -6.605 -2.477 1.00 93.69 175 ILE A N 1
ATOM 1489 C CA . ILE A 1 175 ? 6.722 -6.494 -1.156 1.00 93.69 175 ILE A CA 1
ATOM 1490 C C . ILE A 1 175 ? 7.472 -7.796 -0.867 1.00 93.69 175 ILE A C 1
ATOM 1492 O O . ILE A 1 175 ? 6.985 -8.884 -1.169 1.00 93.69 175 ILE A O 1
ATOM 1496 N N . ASP A 1 176 ? 8.682 -7.691 -0.320 1.00 89.38 176 ASP A N 1
ATOM 1497 C CA . ASP A 1 176 ? 9.472 -8.863 0.045 1.00 89.38 176 ASP A CA 1
ATOM 1498 C C . ASP A 1 176 ? 8.705 -9.700 1.079 1.00 89.38 176 ASP A C 1
ATOM 1500 O O . ASP A 1 176 ? 8.146 -9.169 2.044 1.00 89.38 176 ASP A O 1
ATOM 1504 N N . LEU A 1 177 ? 8.674 -11.020 0.892 1.00 84.56 177 LEU A N 1
ATOM 1505 C CA . LEU A 1 177 ? 7.930 -11.917 1.775 1.00 84.56 177 LEU A CA 1
ATOM 1506 C C . LEU A 1 177 ? 8.388 -11.791 3.236 1.00 84.56 177 LEU A C 1
ATOM 1508 O O . LEU A 1 177 ? 7.558 -11.809 4.145 1.00 84.56 177 LEU A O 1
ATOM 1512 N N . ASN A 1 178 ? 9.692 -11.592 3.465 1.00 85.06 178 ASN A N 1
ATOM 1513 C CA . ASN A 1 178 ? 10.240 -11.426 4.813 1.00 85.06 178 ASN A CA 1
ATOM 1514 C C . ASN A 1 178 ? 9.832 -10.094 5.450 1.00 85.06 178 ASN A C 1
ATOM 1516 O O . ASN A 1 178 ? 9.890 -9.957 6.669 1.00 85.06 178 ASN A O 1
ATOM 1520 N N . ASP A 1 179 ? 9.428 -9.118 4.638 1.00 87.69 179 ASP A N 1
ATOM 1521 C CA . ASP A 1 179 ? 9.035 -7.786 5.090 1.00 87.69 179 ASP A CA 1
ATOM 1522 C C . ASP A 1 179 ? 7.512 -7.599 5.149 1.00 87.69 179 ASP A C 1
ATOM 1524 O O . ASP A 1 179 ? 7.019 -6.704 5.829 1.00 87.69 179 ASP A O 1
ATOM 1528 N N . THR A 1 180 ? 6.747 -8.491 4.513 1.00 87.50 180 THR A N 1
ATOM 1529 C CA . THR A 1 180 ? 5.278 -8.431 4.439 1.00 87.50 180 THR A CA 1
ATOM 1530 C C . THR A 1 180 ? 4.629 -8.363 5.824 1.00 87.50 180 THR A C 1
ATOM 1532 O O . THR A 1 180 ? 3.730 -7.553 6.046 1.00 87.50 180 THR A O 1
ATOM 1535 N N . LEU A 1 181 ? 5.096 -9.165 6.788 1.00 89.19 181 LEU A N 1
ATOM 1536 C CA . LEU A 1 181 ? 4.557 -9.144 8.154 1.00 89.19 181 LEU A CA 1
ATOM 1537 C C . LEU A 1 181 ? 4.877 -7.838 8.889 1.00 89.19 181 LEU A C 1
ATOM 1539 O O . LEU A 1 181 ? 4.009 -7.298 9.573 1.00 89.19 181 LEU A O 1
ATOM 1543 N N . ASN A 1 182 ? 6.098 -7.317 8.741 1.00 91.25 182 ASN A N 1
ATOM 1544 C CA . ASN A 1 182 ? 6.492 -6.046 9.352 1.00 91.25 182 ASN A CA 1
ATOM 1545 C C . ASN A 1 182 ? 5.678 -4.895 8.767 1.00 91.25 182 ASN A C 1
ATOM 1547 O O . ASN A 1 182 ? 5.147 -4.075 9.512 1.00 91.25 182 ASN A O 1
ATOM 1551 N N . PHE A 1 183 ? 5.520 -4.886 7.444 1.00 92.62 183 PHE A N 1
ATOM 1552 C CA . PHE A 1 183 ? 4.719 -3.907 6.731 1.00 92.62 183 PHE A CA 1
ATOM 1553 C C . PHE A 1 183 ? 3.251 -3.928 7.175 1.00 92.62 183 PHE A C 1
ATOM 1555 O O . PHE A 1 183 ? 2.685 -2.883 7.491 1.00 92.62 183 PHE A O 1
ATOM 1562 N N . MET A 1 184 ? 2.641 -5.113 7.270 1.00 94.19 184 MET A N 1
ATOM 1563 C CA . MET A 1 184 ? 1.256 -5.235 7.729 1.00 94.19 184 MET A CA 1
ATOM 1564 C C . MET A 1 184 ? 1.087 -4.806 9.185 1.00 94.19 184 MET A C 1
ATOM 1566 O O . MET A 1 184 ? 0.119 -4.118 9.498 1.00 94.19 184 MET A O 1
ATOM 1570 N N . ASN A 1 185 ? 2.022 -5.164 10.068 1.00 94.56 185 ASN A N 1
ATOM 1571 C CA . ASN A 1 185 ? 1.991 -4.710 11.458 1.00 94.56 185 ASN A CA 1
ATOM 1572 C C . ASN A 1 185 ? 2.100 -3.189 11.559 1.00 94.56 185 ASN A C 1
ATOM 1574 O O . ASN A 1 185 ? 1.297 -2.586 12.262 1.00 94.56 185 ASN A O 1
ATOM 1578 N N . PHE A 1 186 ? 3.018 -2.581 10.805 1.00 94.38 186 PHE A N 1
ATOM 1579 C CA . PHE A 1 186 ? 3.125 -1.129 10.705 1.00 94.38 186 PHE A CA 1
ATOM 1580 C C . PHE A 1 186 ? 1.794 -0.495 10.280 1.00 94.38 186 PHE A C 1
ATOM 1582 O O . PHE A 1 186 ? 1.316 0.423 10.942 1.00 94.38 186 PHE A O 1
ATOM 1589 N N . LEU A 1 187 ? 1.167 -1.005 9.215 1.00 95.88 187 LEU A N 1
ATOM 1590 C CA . LEU A 1 187 ? -0.100 -0.475 8.712 1.00 95.88 187 LEU A CA 1
ATOM 1591 C C . LEU A 1 187 ? -1.221 -0.589 9.756 1.00 95.88 187 LEU A C 1
ATOM 1593 O O . LEU A 1 187 ? -1.965 0.364 9.976 1.00 95.88 187 LEU A O 1
ATOM 1597 N N . ILE A 1 188 ? -1.322 -1.742 10.421 1.00 96.94 188 ILE A N 1
ATOM 1598 C CA . ILE A 1 188 ? -2.303 -1.993 11.483 1.00 96.94 188 ILE A CA 1
ATOM 1599 C C . ILE A 1 188 ? -2.095 -1.027 12.654 1.00 96.94 188 ILE A C 1
ATOM 1601 O O . ILE A 1 188 ? -3.065 -0.447 13.140 1.00 96.94 188 ILE A O 1
ATOM 1605 N N . ASP A 1 189 ? -0.851 -0.840 13.096 1.00 95.94 189 ASP A N 1
ATOM 1606 C CA . ASP A 1 189 ? -0.516 0.043 14.216 1.00 95.94 189 ASP A CA 1
ATOM 1607 C C . ASP A 1 189 ? -0.849 1.502 13.889 1.00 95.94 189 ASP A C 1
ATOM 1609 O O . ASP A 1 189 ? -1.418 2.212 14.718 1.00 95.94 189 ASP A O 1
ATOM 1613 N N . LEU A 1 190 ? -0.566 1.923 12.655 1.00 95.62 190 LEU A N 1
ATOM 1614 C CA . LEU A 1 190 ? -0.855 3.261 12.150 1.00 95.62 190 LEU A CA 1
ATOM 1615 C C . LEU A 1 190 ? -2.363 3.574 12.178 1.00 95.62 190 LEU A C 1
ATOM 1617 O O . LEU A 1 190 ? -2.778 4.634 12.653 1.00 95.62 190 LEU A O 1
ATOM 1621 N N . ILE A 1 191 ? -3.193 2.639 11.704 1.00 96.56 191 ILE A N 1
ATOM 1622 C CA . ILE A 1 191 ? -4.659 2.763 11.728 1.00 96.56 191 ILE A CA 1
ATOM 1623 C C . ILE A 1 191 ? -5.166 2.740 13.174 1.00 96.56 191 ILE A C 1
ATOM 1625 O O . ILE A 1 191 ? -5.990 3.568 13.562 1.00 96.56 191 ILE A O 1
ATOM 1629 N N . TYR A 1 192 ? -4.652 1.822 13.993 1.00 96.25 192 TYR A N 1
ATOM 1630 C CA . TYR A 1 192 ? -5.062 1.686 15.387 1.00 96.25 192 TYR A CA 1
ATOM 1631 C C . TYR A 1 192 ? -4.787 2.960 16.196 1.00 96.25 192 TYR A C 1
ATOM 1633 O O . TYR A 1 192 ? -5.672 3.432 16.911 1.00 96.25 192 TYR A O 1
ATOM 1641 N N . GLU A 1 193 ? -3.606 3.567 16.039 1.00 94.94 193 GLU A N 1
ATOM 1642 C CA . GLU A 1 193 ? -3.252 4.835 16.690 1.00 94.94 193 GLU A CA 1
ATOM 1643 C C . GLU A 1 193 ? -4.240 5.954 16.315 1.00 94.94 193 GLU A C 1
ATOM 1645 O O . GLU A 1 193 ? -4.713 6.695 17.183 1.00 94.94 193 GLU A O 1
ATOM 1650 N N . LYS A 1 194 ? -4.599 6.058 15.030 1.00 94.62 194 LYS A N 1
ATOM 1651 C CA . LYS A 1 194 ? -5.580 7.034 14.539 1.00 94.62 194 LYS A CA 1
ATOM 1652 C C . LYS A 1 194 ? -6.972 6.798 15.132 1.00 94.62 194 LYS A C 1
ATOM 1654 O O . LYS A 1 194 ? -7.629 7.763 15.544 1.00 94.62 194 LYS A O 1
ATOM 1659 N N . ASN A 1 195 ? -7.422 5.547 15.195 1.00 94.25 195 ASN A N 1
ATOM 1660 C CA . ASN A 1 195 ? -8.734 5.187 15.740 1.00 94.25 195 ASN A CA 1
ATOM 1661 C C . ASN A 1 195 ? -8.818 5.506 17.233 1.00 94.25 195 ASN A C 1
ATOM 1663 O O . ASN A 1 195 ? -9.786 6.134 17.666 1.00 94.25 195 ASN A O 1
ATOM 1667 N N . ALA A 1 196 ? -7.780 5.153 17.997 1.00 92.50 196 ALA A N 1
ATOM 1668 C CA . ALA A 1 196 ? -7.696 5.423 19.429 1.00 92.50 196 ALA A CA 1
ATOM 1669 C C . ALA A 1 196 ? -7.791 6.927 19.727 1.00 92.50 196 ALA A C 1
ATOM 1671 O O . ALA A 1 196 ? -8.673 7.350 20.473 1.00 92.50 196 ALA A O 1
ATOM 1672 N N . LYS A 1 197 ? -6.985 7.759 19.053 1.00 91.38 197 LYS A N 1
ATOM 1673 C CA . LYS A 1 197 ? -7.053 9.223 19.212 1.00 91.38 197 LYS A CA 1
ATOM 1674 C C . LYS A 1 197 ? -8.413 9.795 18.809 1.00 91.38 197 LYS A C 1
ATOM 1676 O O . LYS A 1 197 ? -8.947 10.677 19.472 1.00 91.38 197 LYS A O 1
ATOM 1681 N N . SER A 1 198 ? -9.002 9.292 17.723 1.00 89.56 198 SER A N 1
ATOM 1682 C CA . SER A 1 198 ? -10.328 9.744 17.278 1.00 89.56 198 SER A CA 1
ATOM 1683 C C . SER A 1 198 ? -11.411 9.408 18.304 1.00 89.56 198 SER A C 1
ATOM 1685 O O . SER A 1 198 ? -12.343 10.186 18.499 1.00 89.56 198 SER A O 1
ATOM 1687 N N . ALA A 1 199 ? -11.292 8.260 18.969 1.00 87.88 199 ALA A N 1
ATOM 1688 C CA . ALA A 1 199 ? -12.188 7.862 20.040 1.00 87.88 199 ALA A CA 1
ATOM 1689 C C . ALA A 1 199 ? -12.010 8.710 21.302 1.00 87.88 199 ALA A C 1
ATOM 1691 O O . ALA A 1 199 ? -13.009 9.115 21.888 1.00 87.88 199 ALA A O 1
ATOM 1692 N N . GLU A 1 200 ? -10.774 9.030 21.687 1.00 87.94 200 GLU A N 1
ATOM 1693 C CA . GLU A 1 200 ? -10.490 9.948 22.798 1.00 87.94 200 GLU A CA 1
ATOM 1694 C C . GLU A 1 200 ? -11.142 11.315 22.574 1.00 87.94 200 GLU A C 1
ATOM 1696 O O . GLU A 1 200 ? -11.846 11.814 23.451 1.00 87.94 200 GLU A O 1
ATOM 1701 N N . VAL A 1 201 ? -10.994 11.883 21.372 1.00 87.06 201 VAL A N 1
ATOM 1702 C CA . VAL A 1 201 ? -11.631 13.157 21.004 1.00 87.06 201 VAL A CA 1
ATOM 1703 C C . VAL A 1 201 ? -13.157 13.045 21.037 1.00 87.06 201 VAL A C 1
ATOM 1705 O O . VAL A 1 201 ? -13.819 13.917 21.591 1.00 87.06 201 VAL A O 1
ATOM 1708 N N . LYS A 1 202 ? -13.740 11.971 20.489 1.00 86.12 202 LYS A N 1
ATOM 1709 C CA . LYS A 1 202 ? -15.199 11.755 20.537 1.00 86.12 202 LYS A CA 1
ATOM 1710 C C . LYS A 1 202 ? -15.713 11.647 21.971 1.00 86.12 202 LYS A C 1
ATOM 1712 O O . LYS A 1 202 ? -16.726 12.255 22.285 1.00 86.12 202 LYS A O 1
ATOM 1717 N N . ASN A 1 203 ? -15.004 10.920 22.832 1.00 85.62 203 ASN A N 1
ATOM 1718 C CA . ASN A 1 203 ? -15.366 10.770 24.240 1.00 85.62 203 ASN A CA 1
ATOM 1719 C C . ASN A 1 203 ? -15.250 12.096 25.000 1.00 85.62 203 ASN A C 1
ATOM 1721 O O . ASN A 1 203 ? -16.094 12.376 25.841 1.00 85.62 203 ASN A O 1
ATOM 1725 N N . TYR A 1 204 ? -14.256 12.933 24.678 1.00 86.88 204 TYR A N 1
ATOM 1726 C CA . TYR A 1 204 ? -14.116 14.270 25.263 1.00 86.88 204 TYR A CA 1
ATOM 1727 C C . TYR A 1 204 ? -15.341 15.161 25.001 1.00 86.88 204 TYR A C 1
ATOM 1729 O O . TYR A 1 204 ? -15.741 15.932 25.866 1.00 86.88 204 TYR A O 1
ATOM 1737 N N . PHE A 1 205 ? -15.964 15.027 23.828 1.00 87.56 205 PHE A N 1
ATOM 1738 C CA . PHE A 1 205 ? -17.213 15.713 23.483 1.00 87.56 205 PHE A CA 1
ATOM 1739 C C . PHE A 1 205 ? -18.470 14.865 23.752 1.00 87.56 205 PHE A C 1
ATOM 1741 O O . PHE A 1 205 ? -19.563 15.264 23.363 1.00 87.56 205 PHE A O 1
ATOM 1748 N N . GLY A 1 206 ? -18.350 13.701 24.396 1.00 76.00 206 GLY A N 1
ATOM 1749 C CA . GLY A 1 206 ? -19.469 12.775 24.600 1.00 76.00 206 GLY A CA 1
ATOM 1750 C C . GLY A 1 206 ? -20.566 13.326 25.511 1.00 76.00 206 GLY A C 1
ATOM 1751 O O . GLY A 1 206 ? -21.717 12.954 25.353 1.00 76.00 206 GLY A O 1
ATOM 1752 N N . ASP A 1 207 ? -20.230 14.255 26.409 1.00 68.44 207 ASP A N 1
ATOM 1753 C CA . ASP A 1 207 ? -21.183 14.862 27.350 1.00 68.44 207 ASP A CA 1
ATOM 1754 C C . ASP A 1 207 ? -22.090 15.934 26.707 1.00 68.44 207 ASP A C 1
ATOM 1756 O O . ASP A 1 207 ? -22.990 16.459 27.364 1.00 68.44 207 ASP A O 1
ATOM 1760 N N . ILE A 1 208 ? -21.842 16.301 25.442 1.00 61.94 208 ILE A N 1
ATOM 1761 C CA . ILE A 1 208 ? -22.610 17.318 24.699 1.00 61.94 208 ILE A CA 1
ATOM 1762 C C . ILE A 1 208 ? -23.381 16.749 23.493 1.00 61.94 208 ILE A C 1
ATOM 1764 O O . ILE A 1 208 ? -23.971 17.527 22.740 1.00 61.94 208 ILE A O 1
ATOM 1768 N N . TYR A 1 209 ? -23.385 15.422 23.321 1.00 54.69 209 TYR A N 1
ATOM 1769 C CA . TYR A 1 209 ? -24.176 14.673 22.334 1.00 54.69 209 TYR A CA 1
ATOM 1770 C C . TYR A 1 209 ? -25.090 13.665 23.033 1.00 54.69 209 TYR A C 1
ATOM 1772 O O . TYR A 1 209 ? -26.220 13.472 22.530 1.00 54.69 209 TYR A O 1
#

Sequence (209 aa):
MVQLNVDYLRENAEEYLTDDEKFMELLYSISDRSGIEKLLKMRFISGGAVPLRDILKETWKTKEELANYKFKFRKYGDKPNEKETEDNIVRELPMSYVYEGSFLGWENERCSYDYNDYQYTNYHGNNSDAKWYSIDGHYNLKIEKTGEIYLKMRWYYQYSDNNNDKGNGYYTFKIDLNDTLNFMNFLIDLIYEKNAKSAEVKNYFGDIY